Protein AF-A0A7D5RQT6-F1 (afdb_monomer)

Secondary structure (DSSP, 8-state):
--SEETT--S-EEE-SEEEE-SSEE-S-EEE-TTEEEEESSEEEEEEESSEEEEBSSS-EEEEEEEEE-TT-EEEEEE-TTS-B-EEEESS-EEEES-EEEEEE-SS---TT-EEEEEEETT-EEEE-SEEE--TTSEEEEEE-SSEEEEEEEE-----TT--HHHHHHHHHHHHHTTT-HHHHHHHHHHHT--HHHHHHHHHHHHS-----

Mean predicted aligned error: 10.74 Å

Radius of gyration: 21.77 Å; Cα contacts (8 Å, |Δi|>4): 531; chains: 1; bounding box: 50×27×69 Å

pLDDT: mean 84.44, std 17.62, range [37.62, 98.94]

Sequence (212 aa):
MTGNSLGFAGSTTVVAGNLKVNGVLGSLLTVNPGATLSGIGTVGNVILNGIISPGNSIGTLTVNSLVINPTGVYEAEINSMGQSDLILAAGPVTINGGTLAVSAAPGIYLRGTNYTIIQAGGGVTGQFATTLLPSNVLLGVNYFPTSVVLTVLTTNLDTFGLTGNALRVAEYIRDHMSADPDILTIIAALNTLTPEQEQKRLIRCILPSSKL

Solvent-accessible surface area (backbone atoms only — not comparable to full-atom values): 10772 Å² total; per-residue (Å²): 87,67,57,81,35,62,86,43,84,59,76,46,71,40,67,57,53,74,52,45,33,57,21,33,40,45,22,46,34,38,32,30,59,74,9,34,42,29,19,51,16,38,40,18,40,36,42,31,33,13,38,39,31,38,22,89,60,73,22,47,22,34,27,38,25,39,37,31,33,62,67,10,32,43,44,38,41,34,41,46,86,62,46,40,14,23,40,40,24,62,27,37,34,39,28,64,26,13,34,39,35,42,46,65,51,90,66,70,57,56,48,68,47,59,30,61,41,33,40,20,69,56,22,46,44,76,50,62,72,39,76,48,70,41,89,93,52,48,68,43,84,44,82,45,67,38,32,33,33,39,30,28,73,47,58,93,72,83,59,79,90,49,58,71,70,60,30,55,50,53,50,51,48,67,76,41,49,81,79,34,75,67,52,46,51,52,53,55,57,60,72,67,51,50,73,70,55,48,50,54,48,51,53,63,71,69,51,74,95,72,84,133

Nearest PDB structures (foldseek):
  8e7f-assembly1_A  TM=8.911E-01  e=4.765E-09  Serratia marcescens
  7jvi-assembly2_B  TM=8.777E-01  e=7.074E-05  metagenome
  3lyc-assembly8_O  TM=3.448E-01  e=5.634E+00  Parabacteroides distasonis ATCC 8503

Structure (mmCIF, N/CA/C/O backbone):
data_AF-A0A7D5RQT6-F1
#
_entry.id   AF-A0A7D5RQT6-F1
#
loop_
_atom_site.group_PDB
_atom_site.id
_atom_site.type_symbol
_atom_site.label_atom_id
_atom_site.label_alt_id
_atom_site.label_comp_id
_atom_site.label_asym_id
_atom_site.label_entity_id
_atom_site.label_seq_id
_atom_site.pdbx_PDB_ins_code
_atom_site.Cartn_x
_atom_site.Cartn_y
_atom_site.Cartn_z
_atom_site.occupancy
_atom_site.B_iso_or_equiv
_atom_site.auth_seq_id
_atom_site.auth_comp_id
_atom_site.auth_asym_id
_atom_site.auth_atom_id
_atom_site.pdbx_PDB_model_num
ATOM 1 N N . MET A 1 1 ? 19.967 3.348 -1.225 1.00 80.00 1 MET A N 1
ATOM 2 C CA . MET A 1 1 ? 20.193 4.238 -2.384 1.00 80.00 1 MET A CA 1
ATOM 3 C C . MET A 1 1 ? 19.541 5.590 -2.118 1.00 80.00 1 MET A C 1
ATOM 5 O O . MET A 1 1 ? 18.359 5.620 -1.809 1.00 80.00 1 MET A O 1
ATOM 9 N N . THR A 1 2 ? 20.294 6.689 -2.195 1.00 83.50 2 THR A N 1
ATOM 10 C CA . THR A 1 2 ? 19.811 8.060 -1.901 1.00 83.50 2 THR A CA 1
ATOM 11 C C . THR A 1 2 ? 20.053 9.059 -3.042 1.00 83.50 2 THR A C 1
ATOM 13 O O . THR A 1 2 ? 19.564 10.178 -2.975 1.00 83.50 2 THR A O 1
ATOM 16 N N . GLY A 1 3 ? 20.799 8.676 -4.086 1.00 83.00 3 GLY A N 1
ATOM 17 C CA . GLY A 1 3 ? 21.106 9.536 -5.235 1.00 83.00 3 GLY A CA 1
ATOM 18 C C . GLY A 1 3 ? 20.005 9.571 -6.301 1.00 83.00 3 GLY A C 1
ATOM 19 O O . GLY A 1 3 ? 19.011 8.853 -6.213 1.00 83.00 3 GLY A O 1
ATOM 20 N N . ASN A 1 4 ? 20.205 10.396 -7.330 1.00 87.31 4 ASN A N 1
ATOM 21 C CA . ASN A 1 4 ? 19.336 10.466 -8.503 1.00 87.31 4 ASN A CA 1
ATOM 22 C C . ASN A 1 4 ? 19.914 9.608 -9.639 1.00 87.31 4 ASN A C 1
ATOM 24 O O . ASN A 1 4 ? 20.966 9.921 -10.192 1.00 87.31 4 ASN A O 1
ATOM 28 N N . SER A 1 5 ? 19.223 8.529 -9.990 1.00 86.69 5 SER A N 1
ATOM 29 C CA . SER A 1 5 ? 19.545 7.649 -11.117 1.00 86.69 5 SER A CA 1
ATOM 30 C C . SER A 1 5 ? 18.417 7.623 -12.151 1.00 86.69 5 SER A C 1
ATOM 32 O O . SER A 1 5 ? 18.128 6.579 -12.731 1.00 86.69 5 SER A O 1
ATOM 34 N N . LEU A 1 6 ? 17.772 8.770 -12.401 1.00 83.38 6 LEU A N 1
ATOM 35 C CA . LEU A 1 6 ? 16.754 8.916 -13.453 1.00 83.38 6 LEU A CA 1
ATOM 36 C C . LEU A 1 6 ? 17.276 8.544 -14.846 1.00 83.38 6 LEU A C 1
ATOM 38 O O . LEU A 1 6 ? 16.548 7.950 -15.628 1.00 83.38 6 LEU A O 1
ATOM 42 N N . GLY A 1 7 ? 18.534 8.875 -15.152 1.00 81.38 7 GLY A N 1
ATOM 43 C CA . GLY A 1 7 ? 19.149 8.583 -16.451 1.00 81.38 7 GLY A CA 1
ATOM 44 C C . GLY A 1 7 ? 19.605 7.131 -16.635 1.00 81.38 7 GLY A C 1
ATOM 45 O O . GLY A 1 7 ? 20.137 6.793 -17.690 1.00 81.38 7 GLY A O 1
ATOM 46 N N . PHE A 1 8 ? 19.448 6.269 -15.625 1.00 82.81 8 PHE A N 1
ATOM 47 C CA . PHE A 1 8 ? 19.826 4.865 -15.743 1.00 82.81 8 PHE A CA 1
ATOM 48 C C . PHE A 1 8 ? 18.763 4.097 -16.541 1.00 82.81 8 PHE A C 1
ATOM 50 O O . PHE A 1 8 ? 17.679 3.813 -16.038 1.00 82.81 8 PHE A O 1
ATOM 57 N N . ALA A 1 9 ? 19.094 3.753 -17.787 1.00 77.69 9 ALA A N 1
ATOM 58 C CA . ALA A 1 9 ? 18.193 3.073 -18.722 1.00 77.69 9 ALA A CA 1
ATOM 59 C C . ALA A 1 9 ? 18.267 1.531 -18.677 1.00 77.69 9 ALA A C 1
ATOM 61 O O . ALA A 1 9 ? 17.527 0.861 -19.394 1.00 77.69 9 ALA A O 1
ATOM 62 N N . GLY A 1 10 ? 19.170 0.955 -17.872 1.00 84.69 10 GLY A N 1
ATOM 63 C CA . GLY A 1 10 ? 19.263 -0.498 -17.687 1.00 84.69 10 GLY A CA 1
ATOM 64 C C . GLY A 1 10 ? 18.127 -1.048 -16.822 1.00 84.69 10 GLY A C 1
ATOM 65 O O . GLY A 1 10 ? 17.351 -0.288 -16.260 1.00 84.69 10 GLY A O 1
ATOM 66 N N . SER A 1 11 ? 18.030 -2.369 -16.671 1.00 89.06 11 SER A N 1
ATOM 67 C CA . SER A 1 11 ? 17.113 -3.003 -15.712 1.00 89.06 11 SER A CA 1
ATOM 68 C C . SER A 1 11 ? 17.816 -3.300 -14.388 1.00 89.06 11 SER A C 1
ATOM 70 O O . SER A 1 11 ? 18.943 -3.796 -14.386 1.00 89.06 11 SER A O 1
ATOM 72 N N . THR A 1 12 ? 17.133 -3.084 -13.268 1.00 92.62 12 THR A N 1
ATOM 73 C CA . THR A 1 12 ? 17.597 -3.478 -11.933 1.00 92.62 12 THR A CA 1
ATOM 74 C C . THR A 1 12 ? 16.866 -4.745 -11.500 1.00 92.62 12 THR A C 1
ATOM 76 O O . THR A 1 12 ? 15.643 -4.807 -11.571 1.00 92.62 12 THR A O 1
ATOM 79 N N . THR A 1 13 ? 17.589 -5.759 -11.027 1.00 95.00 13 THR A N 1
ATOM 80 C CA . THR A 1 13 ? 16.983 -6.944 -10.398 1.00 95.00 13 THR A CA 1
ATOM 81 C C . THR A 1 13 ? 17.484 -7.067 -8.970 1.00 95.00 13 THR A C 1
ATOM 83 O O . THR A 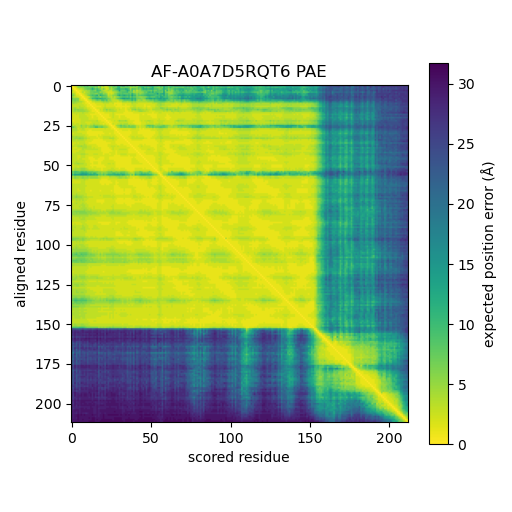1 13 ? 18.692 -7.133 -8.742 1.00 95.00 13 THR A O 1
ATOM 86 N N . VAL A 1 14 ? 16.564 -7.113 -8.009 1.00 95.50 14 VAL A N 1
ATOM 87 C CA . VAL A 1 14 ? 16.882 -7.414 -6.611 1.00 95.50 14 VAL A CA 1
ATOM 88 C C . VAL A 1 14 ? 16.720 -8.911 -6.425 1.00 95.50 14 VAL A C 1
ATOM 90 O O . VAL A 1 14 ? 15.603 -9.420 -6.400 1.00 95.50 14 VAL A O 1
ATOM 93 N N . VAL A 1 15 ? 17.846 -9.619 -6.363 1.00 92.88 15 VAL A N 1
ATOM 94 C CA . VAL A 1 15 ? 17.863 -11.087 -6.285 1.00 92.88 15 VAL A CA 1
ATOM 95 C C . VAL A 1 15 ? 17.573 -11.575 -4.865 1.00 92.88 15 VAL A C 1
ATOM 97 O O . VAL A 1 15 ? 16.879 -12.569 -4.701 1.00 92.88 15 VAL A O 1
ATOM 100 N N . ALA A 1 16 ? 18.092 -10.873 -3.855 1.00 93.31 16 ALA A N 1
ATOM 101 C CA . ALA A 1 16 ? 17.883 -11.155 -2.438 1.00 93.31 16 ALA A CA 1
ATOM 102 C C . ALA A 1 16 ? 18.169 -9.900 -1.596 1.00 93.31 16 ALA A C 1
ATOM 104 O O . ALA A 1 16 ? 18.788 -8.945 -2.078 1.00 93.31 16 ALA A O 1
ATOM 105 N N . GLY A 1 17 ? 17.770 -9.930 -0.323 1.00 95.75 17 GLY A N 1
ATOM 106 C CA . GLY A 1 17 ? 18.034 -8.851 0.630 1.00 95.75 17 GLY A CA 1
ATOM 107 C C . GLY A 1 17 ? 17.120 -7.643 0.428 1.00 95.75 17 GLY A C 1
ATOM 108 O O . GLY A 1 17 ? 16.086 -7.739 -0.224 1.00 95.75 17 GLY A O 1
ATOM 109 N N . ASN A 1 18 ? 17.487 -6.499 1.006 1.00 96.38 18 ASN A N 1
ATOM 110 C CA . ASN A 1 18 ? 16.673 -5.285 0.963 1.00 96.38 18 ASN A CA 1
ATOM 111 C C . ASN A 1 18 ? 17.324 -4.210 0.076 1.00 96.38 18 ASN A C 1
ATOM 113 O O . ASN A 1 18 ? 18.397 -3.689 0.397 1.00 96.38 18 ASN A O 1
ATOM 117 N N . LEU A 1 19 ? 16.644 -3.843 -1.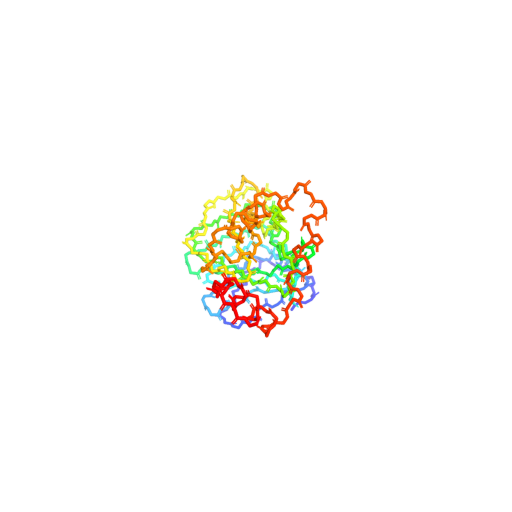014 1.00 96.31 19 LEU A N 1
ATOM 118 C CA . LEU A 1 19 ? 16.920 -2.621 -1.756 1.00 96.31 19 LEU A CA 1
ATOM 119 C C . LEU A 1 19 ? 16.085 -1.470 -1.186 1.00 96.31 19 LEU A C 1
ATOM 121 O O . LEU A 1 19 ? 14.927 -1.276 -1.551 1.00 96.31 19 LEU A O 1
ATOM 125 N N . LYS A 1 20 ? 16.724 -0.642 -0.360 1.00 96.62 20 LYS A N 1
ATOM 126 C CA . LYS A 1 20 ? 16.124 0.593 0.148 1.00 96.62 20 LYS A CA 1
ATOM 127 C C . LYS A 1 20 ? 16.369 1.768 -0.798 1.00 96.62 20 LYS A C 1
ATOM 129 O O . LYS A 1 20 ? 17.520 2.198 -0.966 1.00 96.62 20 LYS A O 1
ATOM 134 N N . VAL A 1 21 ? 15.311 2.331 -1.372 1.00 95.75 21 VAL A N 1
ATOM 135 C CA . VAL A 1 21 ? 15.341 3.501 -2.261 1.00 95.75 21 VAL A CA 1
ATOM 136 C C . VAL A 1 21 ? 14.750 4.714 -1.545 1.00 95.75 21 VAL A C 1
ATOM 138 O O . VAL A 1 21 ? 13.558 4.784 -1.291 1.00 95.75 21 VAL A O 1
ATOM 141 N N . ASN A 1 22 ? 15.600 5.697 -1.258 1.00 95.75 22 ASN A N 1
ATOM 142 C CA . ASN A 1 22 ? 15.232 7.012 -0.717 1.00 95.75 22 ASN A CA 1
ATOM 143 C C . ASN A 1 22 ? 15.541 8.154 -1.705 1.00 95.75 22 ASN A C 1
ATOM 145 O O . ASN A 1 22 ? 15.286 9.312 -1.400 1.00 95.75 22 ASN A O 1
ATOM 149 N N . GLY A 1 23 ? 16.157 7.832 -2.846 1.00 94.06 23 GLY A N 1
ATOM 150 C CA . GLY A 1 23 ? 16.424 8.756 -3.947 1.00 94.06 23 GLY A CA 1
ATOM 151 C C . GLY A 1 23 ? 15.546 8.425 -5.148 1.00 94.06 23 GLY A C 1
ATOM 152 O O . GLY A 1 23 ? 14.363 8.125 -4.987 1.00 94.06 23 GLY A O 1
ATOM 153 N N . VAL A 1 24 ? 16.131 8.427 -6.347 1.00 94.69 24 VAL A N 1
ATOM 154 C CA . VAL A 1 24 ? 15.415 8.082 -7.581 1.00 94.69 24 VAL A CA 1
ATOM 155 C C . VAL A 1 24 ? 16.113 6.956 -8.337 1.00 94.69 24 VAL A C 1
ATOM 157 O O . VAL A 1 24 ? 17.309 7.045 -8.602 1.00 94.69 24 VAL A O 1
ATOM 160 N N . LEU A 1 25 ? 15.359 5.936 -8.741 1.00 92.81 25 LEU A N 1
ATOM 161 C CA . LEU A 1 25 ? 15.794 4.832 -9.598 1.00 92.81 25 LEU A CA 1
ATOM 162 C C . LEU A 1 25 ? 14.815 4.688 -10.770 1.00 92.81 25 LEU A C 1
ATOM 164 O O . LEU A 1 25 ? 13.820 3.984 -10.661 1.00 92.81 25 LEU A O 1
ATOM 168 N N . GLY A 1 26 ? 15.072 5.369 -11.888 1.00 88.62 26 GLY A N 1
ATOM 169 C CA . GLY A 1 26 ? 14.111 5.458 -13.001 1.00 88.62 26 GLY A CA 1
ATOM 170 C C . GLY A 1 26 ? 13.926 4.177 -13.827 1.00 88.62 26 GLY A C 1
ATOM 171 O O . GLY A 1 26 ? 13.037 4.119 -14.672 1.00 88.62 26 GLY A O 1
ATOM 172 N N . SER A 1 27 ? 14.752 3.156 -13.602 1.00 88.62 27 SER A N 1
ATOM 173 C CA . SER A 1 27 ? 14.748 1.916 -14.375 1.00 88.62 27 SER A CA 1
ATOM 174 C C . SER A 1 27 ? 13.578 0.983 -14.071 1.00 88.62 27 SER A C 1
ATOM 176 O O . SER A 1 27 ? 12.924 1.079 -13.032 1.00 88.62 27 SER A O 1
ATOM 178 N N . LEU A 1 28 ? 13.362 0.016 -14.972 1.00 93.50 28 LEU A N 1
ATOM 179 C CA . LEU A 1 28 ? 12.602 -1.191 -14.652 1.00 93.50 28 LEU A CA 1
ATOM 180 C C . LEU A 1 28 ? 13.268 -1.911 -13.473 1.00 93.50 28 LEU A C 1
ATOM 182 O O . LEU A 1 28 ? 14.472 -2.181 -13.506 1.00 93.50 28 LEU A O 1
ATOM 186 N N . LEU A 1 29 ? 12.469 -2.253 -12.470 1.00 96.88 29 LEU A N 1
ATOM 187 C CA . LEU A 1 29 ? 12.884 -2.932 -11.257 1.00 96.88 29 LEU A CA 1
ATOM 188 C C . LEU A 1 29 ? 12.114 -4.244 -11.093 1.00 96.88 29 LEU A C 1
ATOM 190 O O . LEU A 1 29 ? 10.896 -4.244 -10.931 1.00 96.88 29 LEU A O 1
ATOM 194 N N . THR A 1 30 ? 12.834 -5.359 -11.074 1.00 98.25 30 THR A N 1
ATOM 195 C CA . THR A 1 30 ? 12.273 -6.666 -10.717 1.00 98.25 30 THR A CA 1
ATOM 196 C C . THR A 1 30 ? 12.703 -7.027 -9.303 1.00 98.25 30 THR A C 1
ATOM 198 O O . THR A 1 30 ? 13.897 -7.063 -9.003 1.00 98.25 30 THR A O 1
ATOM 201 N N . VAL A 1 31 ? 11.738 -7.309 -8.432 1.00 98.44 31 VAL A N 1
ATOM 202 C CA . VAL A 1 31 ? 11.984 -7.782 -7.064 1.00 98.44 31 VAL A CA 1
ATOM 203 C C . VAL A 1 31 ? 11.695 -9.277 -7.028 1.00 98.44 31 VAL A C 1
ATOM 205 O O . VAL A 1 31 ? 10.545 -9.685 -7.208 1.00 98.44 31 VAL A O 1
ATOM 208 N N . ASN A 1 32 ? 12.727 -10.098 -6.841 1.00 98.31 32 ASN A N 1
ATOM 209 C CA . ASN A 1 32 ? 12.589 -11.554 -6.821 1.00 98.31 32 ASN A CA 1
ATOM 210 C C . ASN A 1 32 ? 12.051 -12.062 -5.473 1.00 98.31 32 ASN A C 1
ATOM 212 O O . ASN A 1 32 ? 12.113 -11.344 -4.471 1.00 98.31 32 ASN A O 1
ATOM 216 N N . PRO A 1 33 ? 11.554 -13.311 -5.412 1.00 97.44 33 PRO A N 1
ATOM 217 C CA . PRO A 1 33 ? 11.254 -13.952 -4.136 1.00 97.44 33 PRO A CA 1
ATOM 218 C C . PRO A 1 33 ? 12.471 -13.914 -3.196 1.00 97.44 33 PRO A C 1
ATOM 220 O O . PRO A 1 33 ? 13.595 -14.166 -3.626 1.00 97.44 33 PRO A O 1
ATOM 223 N N . GLY A 1 34 ? 12.253 -13.590 -1.918 1.00 94.19 34 GLY A N 1
ATOM 224 C CA . GLY A 1 34 ? 13.329 -13.419 -0.928 1.00 94.19 34 GLY A CA 1
ATOM 225 C C . GLY A 1 34 ? 14.041 -12.059 -0.970 1.00 94.19 34 GLY A C 1
ATOM 226 O O . GLY A 1 34 ? 14.967 -11.830 -0.188 1.00 94.19 34 GLY A O 1
ATOM 227 N N . ALA A 1 35 ? 13.618 -11.151 -1.854 1.00 98.25 35 ALA A N 1
ATOM 228 C CA . ALA A 1 35 ? 14.046 -9.760 -1.865 1.00 98.25 35 ALA A CA 1
ATOM 229 C C . ALA A 1 35 ? 12.939 -8.812 -1.382 1.00 98.25 35 ALA A C 1
ATOM 231 O O . ALA A 1 35 ? 11.747 -9.088 -1.538 1.00 98.25 35 ALA A O 1
ATOM 232 N N . THR A 1 36 ? 13.358 -7.661 -0.863 1.00 98.31 36 THR A N 1
ATOM 233 C CA . THR A 1 36 ? 12.493 -6.572 -0.409 1.00 98.31 36 THR A CA 1
ATOM 234 C C . THR A 1 36 ? 12.874 -5.274 -1.112 1.00 98.31 36 THR A C 1
ATOM 236 O O . THR A 1 36 ? 14.051 -4.916 -1.168 1.00 98.31 36 THR A O 1
ATOM 239 N N . LEU A 1 37 ? 11.881 -4.545 -1.613 1.00 98.06 37 LEU A N 1
ATOM 240 C CA . LEU A 1 37 ? 11.992 -3.138 -1.986 1.00 98.06 37 LEU A CA 1
ATOM 241 C C . LEU A 1 37 ? 11.397 -2.284 -0.865 1.00 98.06 37 LEU A C 1
ATOM 243 O O . LEU A 1 37 ? 10.227 -2.457 -0.531 1.00 98.06 37 LEU A O 1
ATOM 247 N N . SER A 1 38 ? 12.175 -1.352 -0.314 1.00 97.56 38 SER A N 1
ATOM 248 C CA . SER A 1 38 ? 11.673 -0.410 0.693 1.00 97.56 38 SER A CA 1
ATOM 249 C C . SER A 1 38 ? 12.139 1.026 0.483 1.00 97.56 38 SER A C 1
ATOM 251 O O . SER A 1 38 ? 12.899 1.317 -0.444 1.00 97.56 38 SER A O 1
ATOM 253 N N . GLY A 1 39 ? 11.703 1.935 1.356 1.00 96.62 39 GLY A N 1
ATOM 254 C CA . GLY A 1 39 ? 12.105 3.340 1.360 1.00 96.62 39 GLY A CA 1
ATOM 255 C C . GLY A 1 39 ? 11.026 4.298 0.857 1.00 96.62 39 GLY A C 1
ATOM 256 O O . GLY A 1 39 ? 9.893 3.909 0.592 1.00 96.62 39 GLY A O 1
ATOM 257 N N . ILE A 1 40 ? 11.389 5.578 0.782 1.00 96.94 40 ILE A N 1
ATOM 258 C CA . ILE A 1 40 ? 10.472 6.699 0.491 1.00 96.94 40 ILE A CA 1
ATOM 259 C C . ILE A 1 40 ? 10.736 7.373 -0.865 1.00 96.94 40 ILE A C 1
ATOM 261 O O . ILE A 1 40 ? 10.360 8.520 -1.098 1.00 96.94 40 ILE A O 1
ATOM 265 N N . GLY A 1 41 ? 11.524 6.721 -1.716 1.00 96.19 41 GLY A N 1
ATOM 266 C CA . GLY A 1 41 ? 12.018 7.295 -2.960 1.00 96.19 41 GLY A CA 1
ATOM 267 C C . GLY A 1 41 ? 11.044 7.174 -4.128 1.00 96.19 41 GLY A C 1
ATOM 268 O O . GLY A 1 41 ? 9.857 6.892 -3.981 1.00 96.19 41 GLY A O 1
ATOM 269 N N . THR A 1 42 ? 11.580 7.380 -5.326 1.00 96.81 42 THR A N 1
ATOM 270 C CA . THR A 1 42 ? 10.876 7.137 -6.589 1.00 96.81 42 THR A CA 1
ATOM 271 C C . THR A 1 42 ? 11.573 6.027 -7.357 1.00 96.81 42 THR A C 1
ATOM 273 O O . THR A 1 42 ? 12.783 6.089 -7.576 1.00 96.81 42 THR A O 1
ATOM 276 N N . VAL A 1 43 ? 10.820 5.027 -7.794 1.00 96.62 43 VAL A N 1
ATOM 277 C CA . VAL A 1 43 ? 11.299 3.974 -8.692 1.00 96.62 43 VAL A CA 1
ATOM 278 C C . VAL A 1 43 ? 10.519 3.995 -10.008 1.00 96.62 43 VAL A C 1
ATOM 280 O O . VAL A 1 43 ? 9.435 4.572 -10.089 1.00 96.62 43 VAL A O 1
ATOM 283 N N . GLY A 1 44 ? 11.080 3.398 -11.057 1.00 96.12 44 GLY A N 1
ATOM 284 C CA . GLY A 1 44 ? 10.424 3.253 -12.353 1.00 96.12 44 GLY A CA 1
ATOM 285 C C . GLY A 1 44 ? 9.285 2.231 -12.327 1.00 96.12 44 GLY A C 1
ATOM 286 O O . GLY A 1 44 ? 8.454 2.197 -11.419 1.00 96.12 44 GLY A O 1
ATOM 287 N N . ASN A 1 45 ? 9.214 1.401 -13.364 1.00 97.38 45 ASN A N 1
ATOM 288 C CA . ASN A 1 45 ? 8.250 0.301 -13.411 1.00 97.38 45 ASN A CA 1
ATOM 289 C C . ASN A 1 45 ? 8.703 -0.820 -12.472 1.00 97.38 45 ASN A C 1
ATOM 291 O O . ASN A 1 45 ? 9.879 -1.179 -12.490 1.00 97.38 45 ASN A O 1
ATOM 295 N N . VAL A 1 46 ? 7.786 -1.401 -11.701 1.00 98.56 46 VAL A N 1
ATOM 296 C CA . VAL A 1 46 ? 8.095 -2.469 -10.743 1.00 98.56 46 VAL A CA 1
ATOM 297 C C . VAL A 1 46 ? 7.357 -3.755 -11.103 1.00 98.56 46 VAL A C 1
ATOM 299 O O . VAL A 1 46 ? 6.134 -3.758 -11.244 1.00 98.56 46 VAL A O 1
ATOM 302 N N . ILE A 1 47 ? 8.099 -4.860 -11.193 1.00 98.62 47 ILE A N 1
ATOM 303 C CA . ILE A 1 47 ? 7.564 -6.227 -11.225 1.00 98.62 47 ILE A CA 1
ATOM 304 C C . ILE A 1 47 ? 7.881 -6.878 -9.879 1.00 98.62 47 ILE A C 1
ATOM 306 O O . ILE A 1 47 ? 9.045 -7.128 -9.553 1.00 98.62 47 ILE A O 1
ATOM 310 N N . LEU A 1 48 ? 6.845 -7.148 -9.091 1.00 98.75 48 LEU A N 1
ATOM 311 C CA . LEU A 1 48 ? 6.973 -7.613 -7.717 1.00 98.75 48 LEU A CA 1
ATOM 312 C C . LEU A 1 48 ? 6.667 -9.109 -7.601 1.00 98.75 48 LEU A C 1
ATOM 314 O O . LEU A 1 48 ? 5.518 -9.528 -7.729 1.00 98.75 48 LEU A O 1
ATOM 318 N N . ASN A 1 49 ? 7.700 -9.896 -7.294 1.00 98.56 49 ASN A N 1
ATOM 319 C CA . ASN A 1 49 ? 7.600 -11.311 -6.917 1.00 98.56 49 ASN A CA 1
ATOM 320 C C . ASN A 1 49 ? 8.060 -11.576 -5.469 1.00 98.56 49 ASN A C 1
ATOM 322 O O . ASN A 1 49 ? 7.869 -12.689 -4.983 1.00 98.56 49 ASN A O 1
ATOM 326 N N . GLY A 1 50 ? 8.699 -10.589 -4.829 1.00 98.56 50 GLY A N 1
ATOM 327 C CA . GLY A 1 50 ? 9.093 -10.575 -3.417 1.00 98.56 50 GLY A CA 1
ATOM 328 C C . GLY A 1 50 ? 8.247 -9.596 -2.602 1.00 98.56 50 GLY A C 1
ATOM 329 O O . GLY A 1 50 ? 7.035 -9.534 -2.785 1.00 98.56 50 GLY A O 1
ATOM 330 N N . ILE A 1 51 ? 8.880 -8.814 -1.726 1.00 98.75 51 ILE A N 1
ATOM 331 C CA . ILE A 1 51 ? 8.201 -7.891 -0.804 1.00 98.75 51 ILE A CA 1
ATOM 332 C C . ILE A 1 51 ? 8.387 -6.438 -1.257 1.00 98.75 51 ILE A C 1
ATOM 334 O O . ILE A 1 51 ? 9.486 -6.039 -1.649 1.00 98.75 51 ILE A O 1
ATOM 338 N N . ILE A 1 52 ? 7.333 -5.630 -1.174 1.00 98.69 52 ILE A N 1
ATOM 339 C CA . ILE A 1 52 ? 7.406 -4.167 -1.205 1.00 98.69 52 ILE A CA 1
ATOM 340 C C . ILE A 1 52 ? 6.894 -3.627 0.133 1.00 98.69 52 ILE A C 1
ATOM 342 O O . ILE A 1 52 ? 5.820 -4.017 0.580 1.00 98.69 52 ILE A O 1
ATOM 346 N N . SER A 1 53 ? 7.670 -2.758 0.774 1.00 97.94 53 SER A N 1
ATOM 347 C CA . SER A 1 53 ? 7.357 -2.154 2.075 1.00 97.94 53 SER A CA 1
ATOM 348 C C . SER A 1 53 ? 7.770 -0.680 2.024 1.00 97.94 53 SER A C 1
ATOM 350 O O . SER A 1 53 ? 8.956 -0.368 2.174 1.00 97.94 53 SER A O 1
ATOM 352 N N . PRO A 1 54 ? 6.851 0.237 1.670 1.00 97.81 54 PRO A N 1
ATOM 353 C CA . PRO A 1 54 ? 7.123 1.666 1.676 1.00 97.81 54 PRO A CA 1
ATOM 354 C C . PRO A 1 54 ? 7.693 2.118 3.020 1.00 97.81 54 PRO A C 1
ATOM 356 O O . PRO A 1 54 ? 7.347 1.605 4.072 1.00 97.81 54 PRO A O 1
ATOM 359 N N . GLY A 1 55 ? 8.599 3.088 2.975 1.00 91.19 55 GLY A N 1
ATOM 360 C CA . GLY A 1 55 ? 9.088 3.723 4.187 1.00 91.19 55 GLY A CA 1
ATOM 361 C C . GLY A 1 55 ? 10.118 2.931 4.994 1.00 91.19 55 GLY A C 1
ATOM 362 O O . GLY A 1 55 ? 11.038 2.297 4.463 1.00 91.19 55 GLY A O 1
ATOM 363 N N . ASN A 1 56 ? 10.069 3.182 6.298 1.00 76.50 56 ASN A N 1
ATOM 364 C CA . ASN A 1 56 ? 11.016 2.788 7.336 1.00 76.50 56 ASN A CA 1
ATOM 365 C C . ASN A 1 56 ? 10.294 2.921 8.702 1.00 76.50 56 ASN A C 1
ATOM 367 O O . ASN A 1 56 ? 10.845 3.527 9.627 1.00 76.50 56 ASN A O 1
ATOM 371 N N . SER A 1 57 ? 9.046 2.434 8.774 1.00 84.69 57 SER A N 1
ATOM 372 C CA . SER A 1 57 ? 7.826 3.070 9.316 1.00 84.69 57 SER A CA 1
ATOM 373 C C . SER A 1 57 ? 6.998 3.773 8.226 1.00 84.69 57 SER A C 1
ATOM 375 O O . SER A 1 57 ? 7.426 3.807 7.076 1.00 84.69 57 SER A O 1
ATOM 377 N N . ILE A 1 58 ? 5.867 4.386 8.588 1.00 94.06 58 ILE A N 1
ATOM 378 C CA . ILE A 1 58 ? 4.901 4.963 7.644 1.00 94.06 58 ILE A CA 1
ATOM 379 C C . ILE A 1 58 ? 5.568 5.926 6.648 1.00 94.06 58 ILE A C 1
ATOM 381 O O . ILE A 1 58 ? 6.142 6.952 7.031 1.00 94.06 58 ILE A O 1
ATOM 385 N N . GLY A 1 59 ? 5.455 5.619 5.359 1.00 96.94 59 GLY A N 1
ATOM 386 C CA . GLY A 1 59 ? 6.028 6.398 4.274 1.00 96.94 59 GLY A CA 1
ATOM 387 C C . GLY A 1 59 ? 5.352 6.176 2.925 1.00 96.94 59 GLY A C 1
ATOM 388 O O . GLY A 1 59 ? 4.486 5.327 2.732 1.00 96.94 59 GLY A O 1
ATOM 389 N N . THR A 1 60 ? 5.762 6.986 1.952 1.00 98.31 60 THR A N 1
ATOM 390 C CA . THR A 1 60 ? 5.261 6.896 0.579 1.00 98.31 60 THR A CA 1
ATOM 391 C C . THR A 1 60 ? 6.375 6.465 -0.354 1.00 98.31 60 THR A C 1
ATOM 393 O O . THR A 1 60 ? 7.414 7.118 -0.405 1.00 98.31 60 THR A O 1
ATOM 396 N N . LEU A 1 61 ? 6.143 5.394 -1.110 1.00 98.56 61 LEU A N 1
ATOM 397 C CA . LEU A 1 61 ? 7.010 4.967 -2.201 1.00 98.56 61 LEU A CA 1
ATOM 398 C C . LEU A 1 61 ? 6.331 5.310 -3.527 1.00 98.56 61 LEU A C 1
ATOM 400 O O . LEU A 1 61 ? 5.228 4.834 -3.812 1.00 98.56 61 LEU A O 1
ATOM 404 N N . THR A 1 62 ? 6.996 6.123 -4.342 1.00 98.50 62 THR A N 1
ATOM 405 C CA . THR A 1 62 ? 6.483 6.500 -5.661 1.00 98.50 62 THR A CA 1
ATOM 406 C C . THR A 1 62 ? 6.978 5.515 -6.713 1.00 98.50 62 THR A C 1
ATOM 408 O O . THR A 1 62 ? 8.173 5.225 -6.785 1.00 98.50 62 THR A O 1
ATOM 411 N N . VAL A 1 63 ? 6.077 5.020 -7.557 1.00 98.44 63 VAL A N 1
ATOM 412 C CA . VAL A 1 63 ? 6.393 4.108 -8.668 1.00 98.44 63 VAL A CA 1
ATOM 413 C C . VAL A 1 63 ? 5.833 4.664 -9.977 1.00 98.44 63 VAL A C 1
ATOM 415 O O . VAL A 1 63 ? 4.822 5.369 -9.977 1.00 98.44 63 VAL A O 1
ATOM 418 N N . ASN A 1 64 ? 6.439 4.340 -11.119 1.00 97.69 64 ASN A N 1
ATOM 419 C CA . ASN A 1 64 ? 5.814 4.673 -12.402 1.00 97.69 64 ASN A CA 1
ATOM 420 C C . ASN A 1 64 ? 4.643 3.727 -12.700 1.00 97.69 64 ASN A C 1
ATOM 422 O O . ASN A 1 64 ? 3.547 4.168 -13.011 1.00 97.69 64 ASN A O 1
ATOM 426 N N . SER A 1 65 ? 4.845 2.421 -12.555 1.00 98.56 65 SER A N 1
ATOM 427 C CA . SER A 1 65 ? 3.779 1.413 -12.594 1.00 98.56 65 SER A CA 1
ATOM 428 C C . SER A 1 65 ? 4.160 0.234 -11.708 1.00 98.56 65 SER A C 1
ATOM 430 O O . SER A 1 65 ? 5.344 0.040 -11.418 1.00 98.56 65 SER A O 1
ATOM 432 N N . LEU A 1 66 ? 3.173 -0.547 -11.272 1.00 98.81 66 LEU A N 1
ATOM 433 C CA . LEU A 1 66 ? 3.401 -1.709 -10.416 1.00 98.81 66 LEU A CA 1
ATOM 434 C C . LEU A 1 66 ? 2.592 -2.906 -10.900 1.00 98.81 66 LEU A C 1
ATOM 436 O O . LEU A 1 66 ? 1.382 -2.815 -11.097 1.00 98.81 66 LEU A O 1
ATOM 440 N N . VAL A 1 67 ? 3.265 -4.044 -11.026 1.00 98.88 67 VAL A N 1
ATOM 441 C CA . VAL A 1 67 ? 2.640 -5.353 -11.202 1.00 98.88 67 VAL A CA 1
ATOM 442 C C . VAL A 1 67 ? 2.973 -6.209 -9.987 1.00 98.88 67 VAL A C 1
ATOM 444 O O . VAL A 1 67 ? 4.140 -6.528 -9.757 1.00 98.88 67 VAL A O 1
ATOM 447 N N . ILE A 1 68 ? 1.952 -6.583 -9.218 1.00 98.88 68 ILE A N 1
ATOM 448 C CA . ILE A 1 68 ? 2.058 -7.526 -8.102 1.00 98.88 68 ILE A CA 1
ATOM 449 C C . ILE A 1 68 ? 1.692 -8.911 -8.626 1.00 98.88 68 ILE A C 1
ATOM 451 O O . ILE A 1 68 ? 0.549 -9.149 -9.016 1.00 98.88 68 ILE A O 1
ATOM 455 N N . ASN A 1 69 ? 2.670 -9.814 -8.671 1.00 98.75 69 ASN A N 1
ATOM 456 C CA . ASN A 1 69 ? 2.458 -11.197 -9.093 1.00 98.75 69 ASN A CA 1
ATOM 457 C C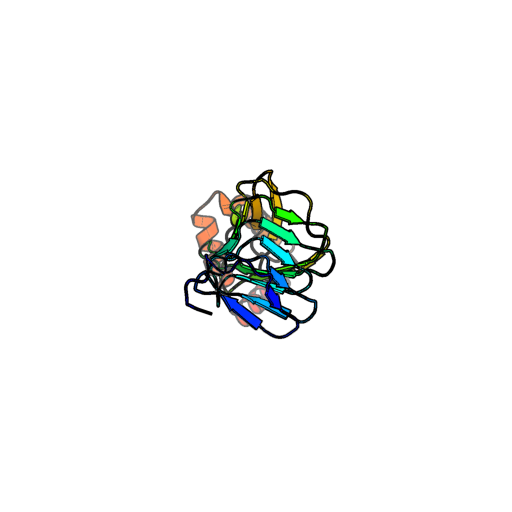 . ASN A 1 69 ? 1.948 -12.068 -7.930 1.00 98.75 69 ASN A C 1
ATOM 459 O O . ASN A 1 69 ? 2.025 -11.644 -6.778 1.00 98.75 69 ASN A O 1
ATOM 463 N N . PRO A 1 70 ? 1.473 -13.304 -8.185 1.00 98.62 70 PRO A N 1
ATOM 464 C CA . PRO A 1 70 ? 0.911 -14.173 -7.146 1.00 98.62 70 PRO A CA 1
ATOM 465 C C . PRO A 1 70 ? 1.811 -14.452 -5.932 1.00 98.62 70 PRO A C 1
ATOM 467 O O . PRO A 1 70 ? 1.300 -14.783 -4.868 1.00 98.62 70 PRO A O 1
ATOM 470 N N . THR A 1 71 ? 3.136 -14.343 -6.073 1.00 98.00 71 THR A N 1
ATOM 471 C CA . THR A 1 71 ? 4.097 -14.501 -4.965 1.00 98.00 71 THR A CA 1
ATOM 472 C C . THR A 1 71 ? 4.471 -13.178 -4.297 1.00 98.00 71 THR A C 1
ATOM 474 O O . THR A 1 71 ? 5.168 -13.183 -3.286 1.00 98.00 71 THR A O 1
ATOM 477 N N . GLY A 1 72 ? 4.060 -12.051 -4.880 1.00 98.69 72 GLY A N 1
ATOM 478 C CA . GLY A 1 72 ? 4.360 -10.716 -4.392 1.00 98.69 72 GLY A CA 1
ATOM 479 C C . GLY A 1 72 ? 3.608 -10.394 -3.104 1.00 98.69 72 GLY A C 1
ATOM 480 O O . GLY A 1 72 ? 2.454 -10.790 -2.920 1.00 98.69 72 GLY A O 1
ATOM 481 N N . VAL A 1 73 ? 4.266 -9.644 -2.225 1.00 98.88 73 VAL A N 1
ATOM 482 C CA . VAL A 1 73 ? 3.721 -9.194 -0.944 1.00 98.88 73 VAL A CA 1
ATOM 483 C C . VAL A 1 73 ? 3.834 -7.680 -0.851 1.00 98.88 73 VAL A C 1
ATOM 485 O O . VAL A 1 73 ? 4.920 -7.132 -1.028 1.00 98.88 73 VAL A O 1
ATOM 488 N N . TYR A 1 74 ? 2.724 -7.011 -0.552 1.00 98.81 74 TYR A N 1
ATOM 489 C CA . TYR A 1 74 ? 2.729 -5.621 -0.111 1.00 98.81 74 TYR A CA 1
ATOM 490 C C . TYR A 1 74 ? 2.576 -5.581 1.409 1.00 98.81 74 TYR A C 1
ATOM 492 O O . TYR A 1 74 ? 1.544 -5.997 1.933 1.00 98.81 74 TYR A O 1
ATOM 500 N N . GLU A 1 75 ? 3.605 -5.096 2.099 1.00 98.62 75 GLU A N 1
ATOM 501 C CA . GLU A 1 75 ? 3.584 -4.813 3.532 1.00 98.62 75 GLU A CA 1
ATOM 502 C C . GLU A 1 75 ? 3.264 -3.333 3.757 1.00 98.62 75 GLU A C 1
ATOM 504 O O . GLU A 1 75 ? 3.981 -2.463 3.258 1.00 98.62 75 GLU A O 1
ATOM 509 N N . ALA A 1 76 ? 2.184 -3.058 4.487 1.00 98.44 76 ALA A N 1
ATOM 510 C CA . ALA A 1 76 ? 1.726 -1.711 4.802 1.00 98.44 76 ALA A CA 1
ATOM 511 C C . ALA A 1 76 ? 1.562 -1.520 6.315 1.00 98.44 76 ALA A C 1
ATOM 513 O O . ALA A 1 76 ? 0.929 -2.333 6.991 1.00 98.44 76 ALA A O 1
ATOM 514 N N . GLU A 1 77 ? 2.071 -0.413 6.834 1.00 98.25 77 GLU A N 1
ATOM 515 C CA . GLU A 1 77 ? 1.896 0.026 8.214 1.00 98.25 77 GLU A CA 1
ATOM 516 C C . GLU A 1 77 ? 0.754 1.050 8.309 1.00 98.25 77 GLU A C 1
ATOM 518 O O . GLU A 1 77 ? 0.609 1.918 7.446 1.00 98.25 77 GLU A O 1
ATOM 523 N N . ILE A 1 78 ? -0.049 0.987 9.374 1.00 97.56 78 ILE A N 1
ATOM 524 C CA . ILE A 1 78 ? -1.051 2.006 9.724 1.00 97.56 78 ILE A CA 1
ATOM 525 C C . ILE A 1 78 ? -0.905 2.453 11.182 1.00 97.56 78 ILE A C 1
ATOM 527 O O . ILE A 1 78 ? -0.367 1.721 12.017 1.00 97.56 78 ILE A O 1
ATOM 531 N N . ASN A 1 79 ? -1.418 3.641 11.515 1.00 94.44 79 ASN A N 1
ATOM 532 C CA . ASN A 1 79 ? -1.514 4.107 12.900 1.00 94.44 79 ASN A CA 1
ATOM 533 C C . ASN A 1 79 ? -2.894 4.684 13.261 1.00 94.44 79 ASN A C 1
ATOM 535 O O . ASN A 1 79 ? -3.712 5.018 12.401 1.00 94.44 79 ASN A O 1
ATOM 539 N N . SER A 1 80 ? -3.152 4.857 14.558 1.00 87.50 80 SER A N 1
ATOM 540 C CA . SER A 1 80 ? -4.422 5.397 15.068 1.00 87.50 80 SER A CA 1
ATOM 541 C C . SER A 1 80 ? -4.670 6.870 14.727 1.00 87.50 80 SER A C 1
ATOM 543 O O . SER A 1 80 ? -5.765 7.370 14.962 1.00 87.50 80 SER A O 1
ATOM 545 N N . MET A 1 81 ? -3.677 7.577 14.180 1.00 87.62 81 MET A N 1
ATOM 546 C CA . MET A 1 81 ? -3.812 8.972 13.742 1.00 87.62 81 MET A CA 1
ATOM 547 C C . MET A 1 81 ? -4.316 9.088 12.295 1.00 87.62 81 MET A C 1
ATOM 549 O O . MET A 1 81 ? -4.355 10.188 11.750 1.00 87.62 81 MET A O 1
ATOM 553 N N . GLY A 1 82 ? -4.690 7.972 11.661 1.00 91.69 82 GLY A N 1
ATOM 554 C CA . GLY A 1 82 ? -5.178 7.963 10.280 1.00 91.69 82 GLY A CA 1
ATOM 555 C C . GLY A 1 82 ? -4.063 7.985 9.233 1.00 91.69 82 GLY A C 1
ATOM 556 O O . GLY A 1 82 ? -4.332 8.264 8.069 1.00 91.69 82 GLY A O 1
ATOM 557 N N . GLN A 1 83 ? -2.814 7.713 9.624 1.00 96.69 83 GLN A N 1
ATOM 558 C CA . GLN A 1 83 ? -1.690 7.629 8.692 1.00 96.69 83 GLN A CA 1
ATOM 559 C C . GLN A 1 83 ? -1.450 6.178 8.270 1.00 96.69 83 GLN A C 1
ATOM 561 O O . GLN A 1 83 ? -1.626 5.257 9.072 1.00 96.69 83 GLN A O 1
ATOM 566 N N . SER A 1 84 ? -1.013 5.987 7.027 1.00 98.25 84 SER A N 1
ATOM 567 C CA . SER A 1 84 ? -0.616 4.692 6.481 1.00 98.25 84 SER A CA 1
ATOM 568 C C . SER A 1 84 ? 0.550 4.810 5.521 1.00 98.25 84 SER A C 1
ATOM 570 O O . SER A 1 84 ? 0.772 5.874 4.934 1.00 98.25 84 SER A O 1
ATOM 572 N N . ASP A 1 85 ? 1.240 3.695 5.313 1.00 98.62 85 ASP A N 1
ATOM 573 C CA . ASP A 1 85 ? 2.049 3.521 4.117 1.00 98.62 85 ASP A CA 1
ATOM 574 C C . ASP A 1 85 ? 1.220 3.744 2.857 1.00 98.62 85 ASP A C 1
ATOM 576 O O . ASP A 1 85 ? 0.020 3.455 2.813 1.00 98.62 85 ASP A O 1
ATOM 580 N N . LEU A 1 86 ? 1.892 4.242 1.823 1.00 98.75 86 LEU A N 1
ATOM 581 C CA . LEU A 1 86 ? 1.288 4.500 0.526 1.00 98.75 86 LEU A CA 1
ATOM 582 C C . LEU A 1 86 ? 2.230 4.088 -0.602 1.00 98.75 86 LEU A C 1
ATOM 584 O O . LEU A 1 86 ? 3.368 4.552 -0.694 1.00 98.75 86 LEU A O 1
ATOM 588 N N . ILE A 1 87 ? 1.717 3.289 -1.530 1.00 98.88 87 ILE A N 1
ATOM 589 C CA . ILE A 1 87 ? 2.276 3.188 -2.877 1.00 98.88 87 ILE A CA 1
ATOM 590 C C . ILE A 1 87 ? 1.568 4.218 -3.757 1.00 98.88 87 ILE A C 1
ATOM 592 O O . ILE A 1 87 ? 0.368 4.106 -4.028 1.00 98.88 87 ILE A O 1
ATOM 596 N N . LEU A 1 88 ? 2.321 5.213 -4.221 1.00 98.81 88 LEU A N 1
ATOM 597 C CA . LEU A 1 88 ? 1.834 6.231 -5.147 1.00 98.81 88 LEU A CA 1
ATOM 598 C C . LEU A 1 88 ? 2.323 5.906 -6.562 1.00 98.81 88 LEU A C 1
ATOM 600 O O . LEU A 1 88 ? 3.483 6.135 -6.900 1.00 98.81 88 LEU A O 1
ATOM 604 N N . ALA A 1 89 ? 1.445 5.363 -7.398 1.00 98.75 89 ALA A N 1
ATOM 605 C CA . ALA A 1 89 ? 1.751 5.021 -8.780 1.00 98.75 89 ALA A CA 1
ATOM 606 C C . ALA A 1 89 ? 1.292 6.122 -9.745 1.00 98.75 89 ALA A C 1
ATOM 608 O O . ALA A 1 89 ? 0.115 6.485 -9.773 1.00 98.75 89 ALA A O 1
ATOM 609 N N . ALA A 1 90 ? 2.204 6.633 -10.575 1.00 98.12 90 ALA A N 1
ATOM 610 C CA . ALA A 1 90 ? 1.850 7.591 -11.628 1.00 98.12 90 ALA A CA 1
ATOM 611 C C . ALA A 1 90 ? 0.987 6.939 -12.729 1.00 98.12 90 ALA A C 1
ATOM 613 O O . ALA A 1 90 ? 0.039 7.537 -13.233 1.00 98.12 90 ALA A O 1
ATOM 614 N N . GLY A 1 91 ? 1.308 5.696 -13.079 1.00 98.38 91 GLY A N 1
ATOM 615 C CA . GLY A 1 91 ? 0.611 4.842 -14.033 1.00 98.38 91 GLY A CA 1
ATOM 616 C C . GLY A 1 91 ? -0.247 3.769 -13.350 1.00 98.38 91 GLY A C 1
ATOM 617 O O . GLY A 1 91 ? -0.706 3.968 -12.221 1.00 98.38 91 GLY A O 1
ATOM 618 N N . PRO A 1 92 ? -0.534 2.650 -14.040 1.00 98.75 92 PRO A N 1
ATOM 619 C CA . PRO A 1 92 ? -1.431 1.623 -13.525 1.00 98.75 92 PRO A CA 1
ATOM 620 C C . PRO A 1 92 ? -0.778 0.754 -12.444 1.00 98.75 92 PRO A C 1
ATOM 622 O O . PRO A 1 92 ? 0.435 0.507 -12.455 1.00 98.75 92 PRO A O 1
ATOM 625 N N . VAL A 1 93 ? -1.623 0.226 -11.559 1.00 98.94 93 VAL A N 1
ATOM 626 C CA . VAL A 1 93 ? -1.291 -0.857 -10.628 1.00 98.94 93 VAL A CA 1
ATOM 627 C C . VAL A 1 93 ? -2.108 -2.088 -11.004 1.00 98.94 93 VAL A C 1
ATOM 629 O O . VAL A 1 93 ? -3.338 -2.055 -11.008 1.00 98.94 93 VAL A O 1
ATOM 632 N N . THR A 1 94 ? -1.426 -3.184 -11.324 1.00 98.94 94 THR A N 1
ATOM 633 C CA . THR A 1 94 ? -2.050 -4.479 -11.621 1.00 98.94 94 THR A CA 1
ATOM 634 C C . THR A 1 94 ? -1.751 -5.458 -10.494 1.00 98.94 94 THR A C 1
ATOM 636 O O . THR A 1 94 ? -0.588 -5.726 -10.196 1.00 98.94 94 THR A O 1
ATOM 639 N N . ILE A 1 95 ? -2.795 -6.003 -9.879 1.00 98.88 95 ILE A N 1
ATOM 640 C CA . ILE A 1 95 ? -2.712 -6.956 -8.773 1.00 98.88 95 ILE A CA 1
ATOM 641 C C . ILE A 1 95 ? -3.185 -8.316 -9.291 1.00 98.88 95 ILE A C 1
ATOM 643 O O . ILE A 1 95 ? -4.380 -8.602 -9.339 1.00 98.88 95 ILE A O 1
ATOM 647 N N . ASN A 1 96 ? -2.240 -9.166 -9.691 1.00 98.62 96 ASN A N 1
ATOM 648 C CA . ASN A 1 96 ? -2.506 -10.510 -10.218 1.00 98.62 96 ASN A CA 1
ATOM 649 C C . ASN A 1 96 ? -2.666 -11.544 -9.085 1.00 98.62 96 ASN A C 1
ATOM 651 O O . ASN A 1 96 ? -2.250 -12.694 -9.224 1.00 98.62 96 ASN A O 1
ATOM 655 N N . GLY A 1 97 ? -3.211 -11.129 -7.940 1.00 95.44 97 GLY A N 1
ATOM 656 C CA . GLY A 1 97 ? -3.185 -11.872 -6.682 1.00 95.44 97 GLY A CA 1
ATOM 657 C C . GLY A 1 97 ? -2.082 -11.380 -5.743 1.00 95.44 97 GLY A C 1
ATOM 658 O O . GLY A 1 97 ? -1.854 -10.180 -5.610 1.00 95.44 97 GLY A O 1
ATOM 659 N N . GLY A 1 98 ? -1.419 -12.310 -5.058 1.00 98.31 98 GLY A N 1
ATOM 660 C CA . GLY A 1 98 ? -0.429 -11.988 -4.031 1.00 98.31 98 GLY A CA 1
ATOM 661 C C . GLY A 1 98 ? -1.057 -11.708 -2.671 1.00 98.31 98 GLY A C 1
ATOM 662 O O . GLY A 1 98 ? -2.248 -11.965 -2.445 1.00 98.31 98 GLY A O 1
ATOM 663 N N . THR A 1 99 ? -0.236 -11.179 -1.769 1.00 98.88 99 THR A N 1
ATOM 664 C CA . THR A 1 99 ? -0.601 -10.965 -0.367 1.00 98.88 99 THR A CA 1
ATOM 665 C C . THR A 1 99 ? -0.507 -9.493 0.004 1.00 98.88 99 THR A C 1
ATOM 667 O O . THR A 1 99 ? 0.522 -8.856 -0.207 1.00 98.88 99 THR A O 1
ATOM 670 N N . LEU A 1 100 ? -1.561 -8.971 0.619 1.00 98.88 100 LEU A N 1
ATOM 671 C CA . LEU A 1 100 ? -1.501 -7.737 1.391 1.00 98.88 100 LEU A CA 1
ATOM 672 C C . LEU A 1 100 ? -1.283 -8.102 2.858 1.00 98.88 100 LEU A C 1
ATOM 674 O O . LEU A 1 100 ? -2.105 -8.809 3.438 1.00 98.88 100 LEU A O 1
ATOM 678 N N . ALA A 1 101 ? -0.198 -7.628 3.454 1.00 98.69 101 ALA A N 1
ATOM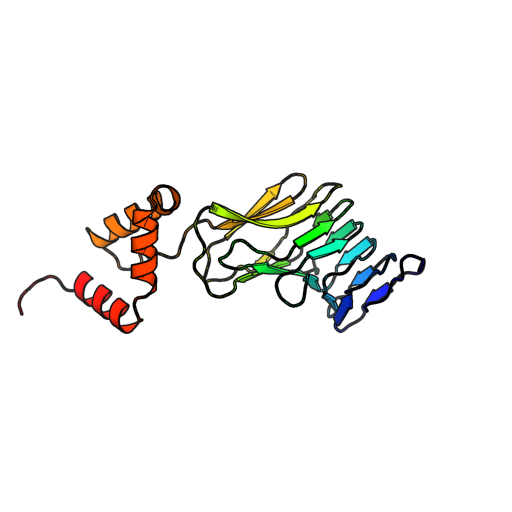 679 C CA . ALA A 1 101 ? 0.088 -7.780 4.872 1.00 98.69 101 ALA A CA 1
ATOM 680 C C . ALA A 1 101 ? 0.049 -6.405 5.537 1.00 98.69 101 ALA A C 1
ATOM 682 O O . ALA A 1 101 ? 0.766 -5.494 5.134 1.00 98.69 101 ALA A O 1
ATOM 683 N N . VAL A 1 102 ? -0.811 -6.247 6.539 1.00 98.50 102 VAL A N 1
ATOM 684 C CA . VAL A 1 102 ? -0.997 -4.980 7.243 1.00 98.50 102 VAL A CA 1
ATOM 685 C C . VAL A 1 102 ? -0.531 -5.132 8.681 1.00 98.50 102 VAL A C 1
ATOM 687 O O . VAL A 1 102 ? -0.918 -6.075 9.373 1.00 98.50 102 VAL A O 1
ATOM 690 N N . SER A 1 103 ? 0.259 -4.177 9.153 1.00 96.81 103 SER A N 1
ATOM 691 C CA . SER A 1 103 ? 0.580 -4.018 10.567 1.00 96.81 103 SER A CA 1
ATOM 692 C C . SER A 1 103 ? -0.033 -2.720 11.089 1.00 96.81 103 SER A C 1
ATOM 694 O O . SER A 1 103 ? -0.086 -1.698 10.407 1.00 96.81 103 SER A O 1
ATOM 696 N N . ALA A 1 104 ? -0.543 -2.766 12.315 1.00 93.94 104 ALA A N 1
ATOM 697 C CA . ALA A 1 104 ? -1.139 -1.618 12.979 1.00 93.94 104 ALA A CA 1
ATOM 698 C C . ALA A 1 104 ? -0.301 -1.261 14.202 1.00 93.94 104 ALA A C 1
ATOM 700 O O . ALA A 1 104 ? -0.126 -2.086 15.103 1.00 93.94 104 ALA A O 1
ATOM 701 N N . ALA A 1 105 ? 0.185 -0.022 14.261 1.00 90.25 105 ALA A N 1
ATOM 702 C CA . ALA A 1 105 ? 0.810 0.500 15.468 1.00 90.25 105 ALA A CA 1
ATOM 703 C C . ALA A 1 105 ? -0.199 0.488 16.638 1.00 90.25 105 ALA A C 1
ATOM 705 O O . ALA A 1 105 ? -1.409 0.626 16.402 1.00 90.25 105 ALA A O 1
ATOM 706 N N . PRO A 1 106 ? 0.258 0.356 17.898 1.00 82.12 106 PRO A N 1
ATOM 707 C CA . PRO A 1 106 ? -0.620 0.460 19.059 1.00 82.12 106 PRO A CA 1
ATOM 708 C C . PRO A 1 106 ? -1.398 1.781 19.059 1.00 82.12 106 PRO A C 1
ATOM 710 O O . PRO A 1 106 ? -0.822 2.846 18.845 1.00 82.12 106 PRO A O 1
ATOM 713 N N . GLY A 1 107 ? -2.703 1.718 19.314 1.00 77.19 107 GLY A N 1
ATOM 714 C CA . GLY A 1 107 ? -3.556 2.901 19.368 1.00 77.19 107 GLY A CA 1
ATOM 715 C C . GLY A 1 107 ? -5.039 2.582 19.197 1.00 77.19 107 GLY A C 1
ATOM 716 O O . GLY A 1 107 ? -5.421 1.431 18.988 1.00 77.19 107 GLY A O 1
ATOM 717 N N . ILE A 1 108 ? -5.876 3.617 19.294 1.00 75.75 108 ILE A N 1
ATOM 718 C CA . ILE A 1 108 ? -7.335 3.511 19.158 1.00 75.75 108 ILE A CA 1
ATOM 719 C C . ILE A 1 108 ? -7.734 3.861 17.723 1.00 75.75 108 ILE A C 1
ATOM 721 O O . ILE A 1 108 ? -7.607 5.004 17.296 1.00 75.75 108 ILE A O 1
ATOM 725 N N . TYR A 1 109 ? -8.244 2.879 16.987 1.00 81.50 109 TYR A N 1
ATOM 726 C CA . TYR A 1 109 ? -8.673 3.042 15.599 1.00 81.50 109 TYR A CA 1
ATOM 727 C C . TYR A 1 109 ? -10.166 3.335 15.547 1.00 81.50 109 TYR A C 1
ATOM 729 O O . TYR A 1 109 ? -10.971 2.476 15.894 1.00 81.50 109 TYR A O 1
ATOM 737 N N . LEU A 1 110 ? -10.541 4.541 15.122 1.00 78.44 110 LEU A N 1
ATOM 738 C CA . LEU A 1 110 ? -11.948 4.933 15.037 1.00 78.44 110 LEU A CA 1
ATOM 739 C C . LEU A 1 110 ? -12.648 4.224 13.873 1.00 78.44 110 LEU A C 1
ATOM 741 O O . LEU A 1 110 ? -12.107 4.118 12.773 1.00 78.44 110 LEU A O 1
ATOM 745 N N . ARG A 1 111 ? -13.874 3.745 14.111 1.00 79.31 111 ARG A N 1
ATOM 746 C CA . ARG A 1 111 ? -14.720 3.152 13.067 1.00 79.31 111 ARG A CA 1
ATOM 747 C C . ARG A 1 111 ? -14.921 4.152 11.927 1.00 79.31 111 ARG A C 1
ATOM 749 O O . ARG A 1 111 ? -15.226 5.316 12.167 1.00 79.31 111 ARG A O 1
ATOM 756 N N . GLY A 1 112 ? -14.793 3.676 10.692 1.00 79.00 112 GLY A N 1
ATOM 757 C CA . GLY A 1 112 ? -14.917 4.498 9.490 1.00 79.00 112 GLY A CA 1
ATOM 758 C C . GLY A 1 112 ? -13.645 5.251 9.098 1.00 79.00 112 GLY A C 1
ATOM 759 O O . GLY A 1 112 ? -13.632 5.856 8.027 1.00 79.00 112 GLY A O 1
ATOM 760 N N . THR A 1 113 ? -12.568 5.191 9.894 1.00 86.94 113 THR A N 1
ATOM 761 C CA . THR A 1 113 ? -11.266 5.710 9.457 1.00 86.94 113 THR A CA 1
ATOM 762 C C . THR A 1 113 ? -10.801 4.947 8.222 1.00 86.94 113 THR A C 1
ATOM 764 O O . THR A 1 113 ? -10.817 3.714 8.198 1.00 86.94 113 THR A O 1
ATOM 767 N N . ASN A 1 114 ? -10.388 5.704 7.208 1.00 95.50 114 ASN A N 1
ATOM 768 C CA . ASN A 1 114 ? -9.912 5.193 5.933 1.00 95.50 114 ASN A CA 1
ATOM 769 C C . ASN A 1 114 ? -8.406 5.419 5.798 1.00 95.50 114 ASN A C 1
ATOM 771 O O . ASN A 1 114 ? -7.918 6.513 6.074 1.00 95.50 114 ASN A O 1
ATOM 775 N N . TYR A 1 115 ? -7.704 4.406 5.303 1.00 98.31 115 TYR A N 1
ATOM 776 C CA . TYR A 1 115 ? -6.276 4.434 5.011 1.0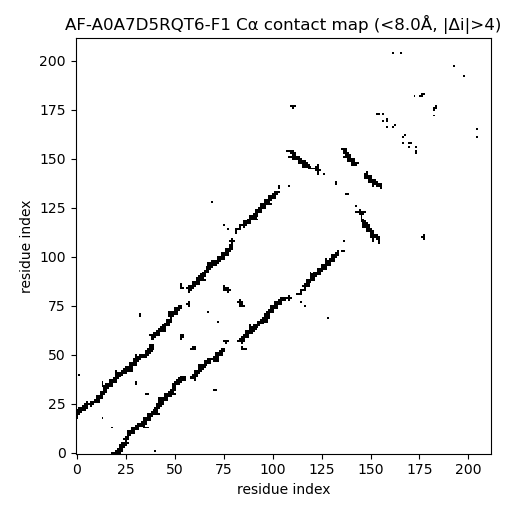0 98.31 115 TYR A CA 1
ATOM 777 C C . TYR A 1 115 ? -6.069 4.090 3.541 1.00 98.31 115 TYR A C 1
ATOM 779 O O . TYR A 1 115 ? -6.254 2.941 3.137 1.00 98.31 115 TYR A O 1
ATOM 787 N N . THR A 1 116 ? -5.721 5.078 2.720 1.00 98.69 116 THR A N 1
ATOM 788 C CA . THR A 1 116 ? -5.367 4.826 1.319 1.00 98.69 116 THR A CA 1
ATOM 789 C C . THR A 1 116 ? -3.958 4.254 1.266 1.00 98.69 116 THR A C 1
ATOM 791 O O . THR A 1 116 ? -2.999 4.955 1.574 1.00 98.69 116 THR A O 1
ATOM 794 N N . ILE A 1 117 ? -3.842 2.994 0.852 1.00 98.81 117 ILE A N 1
ATOM 795 C CA . ILE A 1 117 ? -2.564 2.267 0.799 1.00 98.81 117 ILE A CA 1
ATOM 796 C C . ILE A 1 117 ? -2.016 2.149 -0.628 1.00 98.81 117 ILE A C 1
ATOM 798 O O . ILE A 1 117 ? -0.814 2.022 -0.841 1.00 98.81 117 ILE A O 1
ATOM 802 N N . ILE A 1 118 ? -2.882 2.256 -1.639 1.00 98.88 118 ILE A N 1
ATOM 803 C CA . ILE A 1 118 ? -2.482 2.375 -3.046 1.00 98.88 118 ILE A CA 1
ATOM 804 C C . ILE A 1 118 ? -3.272 3.517 -3.671 1.00 98.88 118 ILE A C 1
ATOM 806 O O . ILE A 1 118 ? -4.496 3.556 -3.551 1.00 98.88 118 ILE A O 1
ATOM 810 N N . GLN A 1 119 ? -2.580 4.395 -4.392 1.00 98.88 119 GLN A N 1
ATOM 811 C CA . GLN A 1 119 ? -3.174 5.385 -5.288 1.00 98.88 119 GLN A CA 1
ATOM 812 C C . GLN A 1 119 ? -2.501 5.270 -6.658 1.00 98.88 119 GLN A C 1
ATOM 814 O O . GLN A 1 119 ? -1.280 5.370 -6.747 1.00 98.88 119 GLN A O 1
ATOM 819 N N . ALA A 1 120 ? -3.284 5.074 -7.720 1.00 98.75 120 ALA A N 1
ATOM 820 C CA . ALA A 1 120 ? -2.781 4.811 -9.067 1.00 98.75 120 ALA A CA 1
ATOM 821 C C . ALA A 1 120 ? -3.407 5.749 -10.105 1.00 98.75 120 ALA A C 1
ATOM 823 O O . ALA A 1 120 ? -4.616 5.704 -10.344 1.00 98.75 120 ALA A O 1
ATOM 824 N N . GLY A 1 121 ? -2.585 6.579 -10.752 1.00 98.31 121 GLY A N 1
ATOM 825 C CA . GLY A 1 121 ? -3.033 7.507 -11.796 1.00 98.31 121 GLY A CA 1
ATOM 826 C C . GLY A 1 121 ? -3.551 6.802 -13.054 1.00 98.31 121 GLY A C 1
ATOM 827 O O . GLY A 1 121 ? -4.463 7.304 -13.706 1.00 98.31 121 GLY A O 1
ATOM 828 N N . GLY A 1 122 ? -3.030 5.607 -13.357 1.00 97.25 122 GLY A N 1
ATOM 829 C CA . GLY A 1 122 ? -3.499 4.751 -14.456 1.00 97.25 122 GLY A CA 1
ATOM 830 C C . GLY A 1 122 ? -4.576 3.736 -14.062 1.00 97.25 122 GLY A C 1
ATOM 831 O O . GLY A 1 122 ? -4.923 2.884 -14.876 1.00 97.25 122 GLY A O 1
ATOM 832 N N . GLY A 1 123 ? -5.081 3.804 -12.828 1.00 98.62 123 GLY A N 1
ATOM 833 C CA . GLY A 1 123 ? -6.081 2.883 -12.295 1.00 98.62 123 GLY A CA 1
ATOM 834 C C . GLY A 1 123 ? -5.510 1.643 -11.601 1.00 98.62 123 GLY A C 1
ATOM 835 O O . GLY A 1 123 ? -4.328 1.310 -11.729 1.00 98.62 123 GLY A O 1
ATOM 836 N N . VAL A 1 124 ? -6.374 0.965 -10.847 1.00 98.81 124 VAL A N 1
ATOM 837 C CA . VAL A 1 124 ? -6.099 -0.305 -10.163 1.00 98.81 124 VAL A CA 1
ATOM 838 C C . VAL A 1 124 ? -6.905 -1.408 -10.840 1.00 98.81 124 VAL A C 1
ATOM 840 O O . VAL A 1 124 ? -8.112 -1.277 -11.030 1.00 98.81 124 VAL A O 1
ATOM 843 N N . THR A 1 125 ? -6.245 -2.504 -11.207 1.00 98.75 125 THR A N 1
ATOM 844 C CA . THR A 1 125 ? -6.897 -3.701 -11.761 1.00 98.75 125 THR A CA 1
ATOM 845 C C . THR A 1 125 ? -6.530 -4.928 -10.937 1.00 98.75 125 THR A C 1
ATOM 847 O O . THR A 1 125 ? -5.363 -5.118 -10.602 1.00 98.75 125 THR A O 1
ATOM 850 N N . GLY A 1 126 ? -7.515 -5.781 -10.655 1.00 98.44 126 GLY A N 1
ATOM 851 C CA . GLY A 1 126 ? -7.337 -6.985 -9.843 1.00 98.44 126 GLY A CA 1
ATOM 852 C C . GLY A 1 126 ? -7.420 -6.722 -8.337 1.00 98.44 126 GLY A C 1
ATOM 853 O O . GLY A 1 126 ? -7.756 -5.620 -7.901 1.00 98.44 126 GLY A O 1
ATOM 854 N N . GLN A 1 127 ? -7.171 -7.765 -7.545 1.00 98.62 127 GLN A N 1
ATOM 855 C CA . GLN A 1 127 ? -7.267 -7.753 -6.082 1.00 98.62 127 GLN A CA 1
ATOM 856 C C . GLN A 1 127 ? -6.222 -8.692 -5.474 1.00 98.62 127 GLN A C 1
ATOM 858 O O . GLN A 1 127 ? -5.776 -9.639 -6.128 1.00 98.62 127 GLN A O 1
ATOM 863 N N . PHE A 1 128 ? -5.847 -8.447 -4.217 1.00 98.75 128 PHE A N 1
ATOM 864 C CA . PHE A 1 128 ? -5.006 -9.376 -3.466 1.00 98.75 128 PHE A CA 1
ATOM 865 C C . PHE A 1 128 ? -5.761 -10.684 -3.218 1.00 98.75 128 PHE A C 1
ATOM 867 O O . PHE A 1 128 ? -6.941 -10.668 -2.869 1.00 98.75 128 PHE A O 1
ATOM 874 N N . ALA A 1 129 ? -5.073 -11.815 -3.381 1.00 98.44 129 ALA A N 1
ATOM 875 C CA . ALA A 1 129 ? -5.654 -13.135 -3.132 1.00 98.44 129 ALA A CA 1
ATOM 876 C C . ALA A 1 129 ? -5.695 -13.461 -1.631 1.00 98.44 129 ALA A C 1
ATOM 878 O O . ALA A 1 129 ? -6.587 -14.173 -1.173 1.00 98.44 129 ALA A O 1
ATOM 879 N N . THR A 1 130 ? -4.741 -12.913 -0.874 1.00 98.38 130 THR A N 1
ATOM 880 C CA . THR A 1 130 ? -4.606 -13.114 0.570 1.00 98.38 130 THR A CA 1
ATOM 881 C C . THR A 1 130 ? -4.472 -11.770 1.275 1.00 98.38 130 THR A C 1
ATOM 883 O O . THR A 1 130 ? -3.728 -10.896 0.830 1.00 98.38 130 THR A O 1
ATOM 886 N N . THR A 1 131 ? -5.145 -11.616 2.414 1.00 97.88 131 THR A N 1
ATOM 887 C CA . THR A 1 131 ? -5.006 -10.455 3.300 1.00 97.88 131 THR A CA 1
ATOM 888 C C . THR A 1 131 ? -4.624 -10.921 4.701 1.00 97.88 131 THR A C 1
ATOM 890 O O . THR A 1 131 ? -5.394 -11.632 5.346 1.00 97.88 131 THR A O 1
ATOM 893 N N . LEU A 1 132 ? -3.450 -10.520 5.179 1.00 97.94 132 LEU A N 1
ATOM 894 C CA . LEU A 1 132 ? -2.981 -10.746 6.543 1.00 97.94 132 LEU A CA 1
ATOM 895 C C . LEU A 1 132 ? -3.183 -9.449 7.323 1.00 97.94 132 LEU A C 1
ATOM 897 O O . LEU A 1 132 ? -2.387 -8.521 7.213 1.00 97.94 132 LEU A O 1
ATOM 901 N N . LEU A 1 133 ? -4.297 -9.365 8.043 1.00 95.31 133 LEU A N 1
ATOM 902 C CA . LEU A 1 133 ? -4.698 -8.167 8.776 1.00 95.31 133 LEU A CA 1
ATOM 903 C C . LEU A 1 133 ? -4.337 -8.301 10.264 1.00 95.31 133 LEU A C 1
ATOM 905 O O . LEU A 1 133 ? -4.337 -9.415 10.797 1.00 95.31 133 LEU A O 1
ATOM 909 N N . PRO A 1 134 ? -4.035 -7.188 10.948 1.00 89.56 134 PRO A N 1
ATOM 910 C CA . PRO A 1 134 ? -3.697 -7.206 12.363 1.00 89.56 134 PRO A CA 1
ATOM 911 C C . PRO A 1 134 ? -4.930 -7.555 13.212 1.00 89.56 134 PRO A C 1
ATOM 913 O O . PRO A 1 134 ? -6.052 -7.176 12.889 1.00 89.56 134 PRO A O 1
ATOM 916 N N . SER A 1 135 ? -4.739 -8.260 14.329 1.00 82.50 135 SER A N 1
ATOM 917 C CA . SER A 1 135 ? -5.845 -8.698 15.198 1.00 82.50 135 SER A CA 1
ATOM 918 C C . SER A 1 135 ? -6.392 -7.597 16.115 1.00 82.50 135 SER A C 1
ATOM 920 O O . SER A 1 135 ? -7.507 -7.707 16.620 1.00 82.50 135 SER A O 1
ATOM 922 N N . ASN A 1 136 ? -5.631 -6.524 16.341 1.00 75.69 136 ASN A N 1
ATOM 923 C CA . ASN A 1 136 ? -6.017 -5.420 17.223 1.00 75.69 136 ASN A CA 1
ATOM 924 C C . ASN A 1 136 ? -6.908 -4.361 16.548 1.00 75.69 136 ASN A C 1
ATOM 926 O O . ASN A 1 136 ? -7.342 -3.427 17.220 1.00 75.69 136 ASN A O 1
ATOM 930 N N . VAL A 1 137 ? -7.179 -4.483 15.246 1.00 81.19 137 VAL A N 1
ATOM 931 C CA . VAL A 1 137 ? -8.113 -3.614 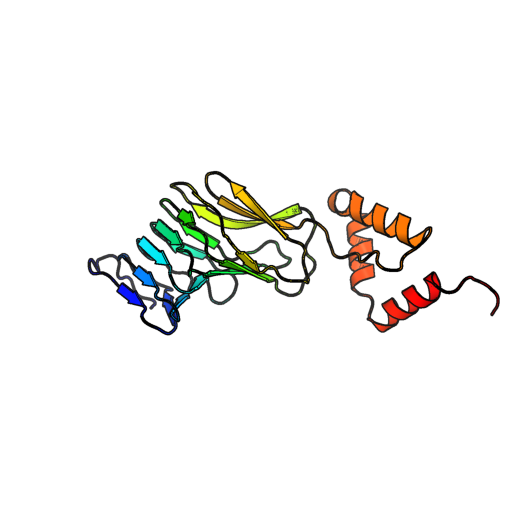14.520 1.00 81.19 137 VAL A CA 1
ATOM 932 C C . VAL A 1 137 ? -8.815 -4.402 13.418 1.00 81.19 137 VAL A C 1
ATOM 934 O O . VAL A 1 137 ? -8.173 -5.024 12.577 1.00 81.19 137 VAL A O 1
ATOM 937 N N . LEU A 1 138 ? -10.148 -4.357 13.394 1.00 84.56 138 LEU A N 1
ATOM 938 C CA . LEU A 1 138 ? -10.921 -4.988 12.329 1.00 84.56 138 LEU A CA 1
ATOM 939 C C . LEU A 1 138 ? -10.952 -4.085 11.090 1.00 84.56 138 LEU A C 1
ATOM 941 O O . LEU A 1 138 ? -11.550 -3.005 11.115 1.00 84.56 138 LEU A O 1
ATOM 945 N N . LEU A 1 139 ? -10.338 -4.546 10.001 1.00 91.50 139 LEU A N 1
ATOM 946 C CA . LEU A 1 139 ? -10.216 -3.805 8.745 1.00 91.50 139 LEU A CA 1
ATOM 947 C C . LEU A 1 139 ? -10.961 -4.503 7.603 1.00 91.50 139 LEU A C 1
ATOM 949 O O . LEU A 1 139 ? -10.928 -5.724 7.474 1.00 91.50 139 LEU A O 1
ATOM 953 N N . GLY A 1 140 ? -11.592 -3.708 6.744 1.00 91.81 140 GLY A N 1
ATOM 954 C CA . GLY A 1 140 ? -12.044 -4.116 5.417 1.00 91.81 140 GLY A CA 1
ATOM 955 C C . GLY A 1 140 ? -11.106 -3.563 4.348 1.00 91.81 140 GLY A C 1
ATOM 956 O O . GLY A 1 140 ? -10.612 -2.447 4.494 1.00 91.81 140 GLY A O 1
ATOM 957 N N . VAL A 1 141 ? -10.871 -4.324 3.277 1.00 97.75 141 VAL A N 1
ATOM 958 C CA . VAL A 1 141 ? -10.082 -3.877 2.117 1.00 97.75 141 VAL A CA 1
ATOM 959 C C . VAL A 1 141 ? -11.034 -3.527 0.980 1.00 97.75 141 VAL A C 1
ATOM 961 O O . VAL A 1 141 ? -11.765 -4.387 0.491 1.00 97.75 141 VAL A O 1
ATOM 964 N N . ASN A 1 142 ? -11.020 -2.267 0.560 1.00 96.50 142 ASN A N 1
ATOM 965 C CA . ASN A 1 142 ? -11.887 -1.739 -0.484 1.00 96.50 142 ASN A CA 1
ATOM 966 C C . ASN A 1 142 ? -11.066 -1.394 -1.726 1.00 96.50 142 ASN A C 1
ATOM 968 O O . ASN A 1 142 ? -10.040 -0.718 -1.634 1.00 96.50 142 ASN A O 1
ATOM 972 N N . TYR A 1 143 ? -11.545 -1.833 -2.887 1.00 97.75 143 TYR A N 1
ATOM 973 C CA . TYR A 1 143 ? -10.915 -1.582 -4.179 1.00 97.75 143 TYR A CA 1
ATOM 974 C C . TYR A 1 143 ? -11.776 -0.612 -4.980 1.00 97.75 143 TYR A C 1
ATOM 976 O O . TYR A 1 143 ? -12.941 -0.887 -5.272 1.00 97.75 143 TYR A O 1
ATOM 984 N N . PHE A 1 144 ? -11.184 0.516 -5.344 1.00 97.75 144 PHE A N 1
ATOM 985 C CA . PHE A 1 144 ? -11.775 1.544 -6.188 1.00 97.75 144 PHE A CA 1
ATOM 986 C C . PHE A 1 144 ? -11.041 1.592 -7.533 1.00 97.75 144 PHE A C 1
ATOM 988 O O . PHE A 1 144 ? -9.932 1.067 -7.645 1.00 97.75 144 PHE A O 1
ATOM 995 N N . PRO A 1 145 ? -11.598 2.268 -8.556 1.00 98.19 145 PRO A N 1
ATOM 996 C CA . PRO A 1 145 ? -10.967 2.343 -9.873 1.00 98.19 145 PRO A CA 1
ATOM 997 C C . PRO A 1 145 ? -9.524 2.860 -9.864 1.00 98.19 145 PRO A C 1
ATOM 999 O O . PRO A 1 145 ? -8.751 2.502 -10.744 1.00 98.19 145 PRO A O 1
ATOM 1002 N N . THR A 1 146 ? -9.151 3.697 -8.892 1.00 98.19 146 THR A N 1
ATOM 1003 C CA . THR A 1 146 ? -7.818 4.317 -8.802 1.00 98.19 146 THR A CA 1
ATOM 1004 C C . THR A 1 146 ? -7.141 4.135 -7.449 1.00 98.19 146 THR A C 1
ATOM 1006 O O . THR A 1 146 ? -6.047 4.663 -7.255 1.00 98.19 146 THR A O 1
ATOM 1009 N N . SER A 1 147 ? -7.738 3.400 -6.510 1.00 98.56 147 SER A N 1
ATOM 1010 C CA . SER A 1 147 ? -7.165 3.262 -5.172 1.00 98.56 147 SER A CA 1
ATOM 1011 C C . SER A 1 147 ? -7.528 1.956 -4.477 1.00 98.56 147 SER A C 1
ATOM 1013 O O . SER A 1 147 ? -8.532 1.315 -4.785 1.00 98.56 147 SER A O 1
ATOM 1015 N N . VAL A 1 148 ? -6.694 1.579 -3.508 1.00 98.81 148 VAL A N 1
ATOM 1016 C CA . VAL A 1 148 ? -6.995 0.538 -2.520 1.00 98.81 148 VAL A CA 1
ATOM 1017 C C . VAL A 1 148 ? -6.983 1.185 -1.144 1.00 98.81 148 VAL A C 1
ATOM 1019 O O . VAL A 1 148 ? -6.025 1.878 -0.788 1.00 98.81 148 VAL A O 1
ATOM 1022 N N . VAL A 1 149 ? -8.059 0.979 -0.390 1.00 98.69 149 VAL A N 1
ATOM 1023 C CA . VAL A 1 149 ? -8.315 1.659 0.882 1.00 98.69 149 VAL A CA 1
ATOM 1024 C C . VAL A 1 149 ? -8.663 0.636 1.955 1.00 98.69 149 VAL A C 1
ATOM 1026 O O . VAL A 1 149 ? -9.549 -0.196 1.759 1.00 98.69 149 VAL A O 1
ATOM 1029 N N . LEU A 1 150 ? -8.001 0.719 3.105 1.00 98.31 150 LEU A N 1
ATOM 1030 C CA . LEU A 1 150 ? -8.403 -0.000 4.310 1.00 98.31 150 LEU A CA 1
ATOM 1031 C C . LEU A 1 150 ? -9.425 0.837 5.077 1.00 98.31 150 LEU A C 1
ATOM 1033 O O . LEU A 1 150 ? -9.202 2.027 5.282 1.00 98.31 150 LEU A O 1
ATOM 1037 N N . THR A 1 151 ? -10.506 0.222 5.543 1.00 93.81 151 THR A N 1
ATOM 1038 C CA . THR A 1 151 ? -11.528 0.891 6.360 1.00 93.81 151 THR A CA 1
ATOM 1039 C C . THR A 1 151 ? -11.693 0.167 7.683 1.00 93.81 151 THR A C 1
ATOM 1041 O O . THR A 1 151 ? -11.877 -1.049 7.704 1.00 93.81 151 THR A O 1
ATOM 1044 N N . VAL A 1 152 ? -11.681 0.905 8.790 1.00 89.00 152 VAL A N 1
ATOM 1045 C CA . VAL A 1 152 ? -11.957 0.340 10.119 1.00 89.00 152 VAL A CA 1
ATOM 1046 C C . VAL A 1 152 ? -13.444 0.001 10.232 1.00 89.00 152 VAL A C 1
ATOM 1048 O O . VAL A 1 152 ? -14.293 0.894 10.179 1.00 89.00 152 VAL A O 1
ATOM 1051 N N . LEU A 1 153 ? -13.773 -1.283 10.398 1.00 78.88 153 LEU A N 1
ATOM 1052 C CA . LEU A 1 153 ? -15.158 -1.771 10.382 1.00 78.88 153 LEU A CA 1
ATOM 1053 C C . LEU A 1 153 ? -15.836 -1.681 11.757 1.00 78.88 153 LEU A C 1
ATOM 1055 O O . LEU A 1 153 ? -17.010 -1.315 11.827 1.00 78.88 153 LEU A O 1
ATOM 1059 N N . THR A 1 154 ? -15.106 -1.948 12.845 1.00 64.81 154 THR A N 1
ATOM 1060 C CA . THR A 1 154 ? -15.578 -1.814 14.238 1.00 64.81 154 THR A CA 1
ATOM 1061 C C . THR A 1 154 ? -14.404 -1.547 15.182 1.00 64.81 154 THR A C 1
ATOM 1063 O O . THR A 1 154 ? -13.310 -2.057 14.944 1.00 64.81 154 THR A O 1
ATOM 1066 N N . THR A 1 155 ? -14.611 -0.810 16.282 1.00 56.09 155 THR A N 1
ATOM 1067 C CA . THR A 1 155 ? -13.640 -0.806 17.393 1.00 56.09 155 THR A CA 1
ATOM 1068 C C . THR A 1 155 ? -13.878 -2.066 18.230 1.00 56.09 155 THR A C 1
ATOM 1070 O O . THR A 1 155 ? -15.038 -2.416 18.451 1.00 56.09 155 THR A O 1
ATOM 1073 N N . ASN A 1 156 ? -12.828 -2.724 18.715 1.00 51.88 156 ASN A N 1
ATOM 1074 C CA . ASN A 1 156 ? -12.936 -3.907 19.575 1.00 51.88 156 ASN A CA 1
ATOM 1075 C C . ASN A 1 156 ? -13.685 -3.579 20.885 1.00 51.88 156 ASN A C 1
ATOM 1077 O O . ASN A 1 156 ? -13.088 -3.142 21.860 1.00 51.88 156 ASN A O 1
ATOM 1081 N N . LEU A 1 157 ? -15.003 -3.774 20.903 1.00 58.19 157 LEU A N 1
ATOM 1082 C CA . LEU A 1 157 ? -15.764 -4.061 22.115 1.00 58.19 157 LEU A CA 1
ATOM 1083 C C . LEU A 1 157 ? -16.151 -5.529 22.013 1.00 58.19 157 LEU A C 1
ATOM 1085 O O . LEU A 1 157 ? -17.129 -5.864 21.341 1.00 58.19 157 LEU A O 1
ATOM 1089 N N . ASP A 1 158 ? -15.356 -6.403 22.626 1.00 54.19 158 ASP A N 1
ATOM 1090 C CA . ASP A 1 158 ? -15.679 -7.824 22.670 1.00 54.19 158 ASP A CA 1
ATOM 1091 C C . ASP A 1 158 ? -16.964 -8.019 23.481 1.00 54.19 158 ASP A C 1
ATOM 1093 O O . ASP A 1 158 ? -17.022 -7.788 24.688 1.00 54.19 158 ASP A O 1
ATOM 1097 N N . THR A 1 159 ? -18.031 -8.448 22.808 1.00 57.84 159 THR A N 1
ATOM 1098 C CA . THR A 1 159 ? -19.312 -8.783 23.449 1.00 57.84 159 THR A CA 1
ATOM 1099 C C . THR A 1 159 ? -19.328 -10.210 24.000 1.00 57.84 159 THR A C 1
ATOM 1101 O O . THR A 1 159 ? -20.364 -10.691 24.462 1.00 57.84 159 THR A O 1
ATOM 1104 N N . PHE A 1 160 ? -18.200 -10.921 23.927 1.00 44.41 160 PHE A N 1
ATOM 1105 C CA . PHE A 1 160 ? -18.105 -12.327 24.295 1.00 44.41 160 PHE A CA 1
ATOM 1106 C C . PHE A 1 160 ? -18.338 -12.512 25.800 1.00 44.41 160 PHE A C 1
ATOM 1108 O O . PHE A 1 160 ? -17.668 -11.910 26.634 1.00 44.41 160 PHE A O 1
ATOM 1115 N N . GLY A 1 161 ? -19.326 -13.336 26.159 1.00 55.47 161 GLY A N 1
ATOM 1116 C CA . GLY A 1 161 ? -19.709 -13.574 27.555 1.00 55.47 161 GLY A CA 1
ATOM 1117 C C . GLY A 1 161 ? -20.554 -12.467 28.198 1.00 55.47 161 GLY A C 1
ATOM 1118 O O . GLY A 1 161 ? -20.986 -12.632 29.341 1.00 55.47 161 GLY A O 1
ATOM 1119 N N . LEU A 1 162 ? -20.849 -11.371 27.487 1.00 65.31 162 LEU A N 1
ATOM 1120 C CA . LEU A 1 162 ? -21.818 -10.382 27.954 1.00 65.31 162 LEU A CA 1
ATOM 1121 C C . LEU A 1 162 ? -23.242 -10.910 27.760 1.00 65.31 162 LEU A C 1
ATOM 1123 O O . LEU A 1 162 ? -23.587 -11.469 26.721 1.00 65.31 162 LEU A O 1
ATOM 1127 N N . THR A 1 163 ? -24.097 -10.691 28.755 1.00 70.94 163 THR A N 1
ATOM 1128 C CA . THR A 1 163 ? -25.532 -10.994 28.681 1.00 70.94 163 THR A CA 1
ATOM 1129 C C . THR A 1 163 ? -26.349 -9.837 29.258 1.00 70.94 163 THR A C 1
ATOM 1131 O O . THR A 1 163 ? -25.814 -8.928 29.902 1.00 70.94 163 THR A O 1
ATOM 1134 N N . GLY A 1 164 ? -27.657 -9.828 28.992 1.00 77.19 164 GLY A N 1
ATOM 1135 C CA . GLY A 1 164 ? -28.578 -8.835 29.546 1.00 77.19 164 GLY A CA 1
ATOM 1136 C C . GLY A 1 164 ? -28.204 -7.391 29.190 1.00 77.19 164 GLY A C 1
ATOM 1137 O O . GLY A 1 164 ? -27.877 -7.077 28.046 1.00 77.19 164 GLY A O 1
ATOM 1138 N N . ASN A 1 165 ? -28.259 -6.495 30.178 1.00 69.38 165 ASN A N 1
ATOM 1139 C CA . ASN A 1 165 ? -28.032 -5.062 29.963 1.00 69.38 165 ASN A CA 1
ATOM 1140 C C . ASN A 1 165 ? -26.611 -4.746 29.481 1.00 69.38 165 ASN A C 1
ATOM 1142 O O . ASN A 1 165 ? -26.439 -3.818 28.699 1.00 69.38 165 ASN A O 1
ATOM 1146 N N . ALA A 1 166 ? -25.604 -5.517 29.901 1.00 64.19 166 ALA A N 1
ATOM 1147 C CA . ALA A 1 166 ? -24.224 -5.290 29.479 1.00 64.19 166 ALA A CA 1
ATOM 1148 C C . ALA A 1 166 ? -24.030 -5.567 27.984 1.00 64.19 166 ALA A C 1
ATOM 1150 O O . ALA A 1 166 ? -23.368 -4.783 27.308 1.00 64.19 166 ALA A O 1
ATOM 1151 N N . LEU A 1 167 ? -24.670 -6.620 27.458 1.00 69.56 167 LEU A N 1
ATOM 1152 C CA . LEU A 1 167 ? -24.681 -6.897 26.022 1.00 69.56 167 LEU A CA 1
ATOM 1153 C C . LEU A 1 167 ? -25.386 -5.771 25.259 1.00 69.56 167 LEU A C 1
ATOM 1155 O O . LEU A 1 167 ? -24.802 -5.201 24.345 1.00 69.56 167 LEU A O 1
ATOM 1159 N N . ARG A 1 168 ? -26.589 -5.371 25.695 1.00 76.00 168 ARG A N 1
ATOM 1160 C CA . ARG A 1 168 ? -27.361 -4.308 25.025 1.00 76.00 168 ARG A CA 1
ATOM 1161 C C . ARG A 1 168 ? -26.632 -2.962 25.005 1.00 76.00 168 ARG A C 1
ATOM 1163 O O . ARG A 1 168 ? -26.729 -2.235 24.023 1.00 76.00 168 ARG A O 1
ATOM 1170 N N . VAL A 1 169 ? -25.905 -2.621 26.072 1.00 73.06 169 VAL A N 1
ATOM 1171 C CA . VAL A 1 169 ? -25.091 -1.395 26.137 1.00 73.06 169 VAL A CA 1
ATOM 1172 C C . VAL A 1 169 ? -23.863 -1.504 25.236 1.00 73.06 169 VAL A C 1
ATOM 1174 O O . VAL A 1 169 ? -23.568 -0.554 24.519 1.00 73.06 169 VAL A O 1
ATOM 1177 N N . ALA A 1 170 ? -23.167 -2.643 25.230 1.00 68.75 170 ALA A N 1
ATOM 1178 C CA . ALA A 1 170 ? -22.024 -2.855 24.343 1.00 68.75 170 ALA A CA 1
ATOM 1179 C C . ALA A 1 170 ? -22.432 -2.798 22.860 1.00 68.75 170 ALA A C 1
ATOM 1181 O O . ALA A 1 170 ? -21.750 -2.152 22.068 1.00 68.75 170 ALA A O 1
ATOM 1182 N N . GLU A 1 171 ? -23.574 -3.393 22.500 1.00 71.31 171 GLU A N 1
ATOM 1183 C CA . GLU A 1 171 ? -24.163 -3.308 21.158 1.00 71.31 171 GLU A CA 1
ATOM 1184 C C . GLU A 1 171 ? -24.581 -1.876 20.805 1.00 71.31 171 GLU A C 1
ATOM 1186 O O . GLU A 1 171 ? -24.239 -1.389 19.732 1.00 71.31 171 GLU A O 1
ATOM 1191 N N . TYR A 1 172 ? -25.242 -1.160 21.722 1.00 75.81 172 TYR A N 1
ATOM 1192 C CA . TYR A 1 172 ? -25.614 0.240 21.505 1.00 75.81 172 TYR A CA 1
ATOM 1193 C C . TYR A 1 172 ? -24.388 1.121 21.256 1.00 75.81 172 TYR A C 1
ATOM 1195 O O . TYR A 1 172 ? -24.361 1.882 20.288 1.00 75.81 172 TYR A O 1
ATOM 1203 N N . ILE A 1 173 ? -23.359 0.981 22.099 1.00 71.12 173 ILE A N 1
ATOM 1204 C CA . ILE A 1 173 ? -22.092 1.695 21.946 1.00 71.12 173 ILE A CA 1
ATOM 1205 C C . ILE A 1 173 ? -21.478 1.343 20.588 1.00 71.12 173 ILE A C 1
ATOM 1207 O O . ILE A 1 173 ? -21.156 2.266 19.849 1.00 71.12 173 ILE A O 1
ATOM 1211 N N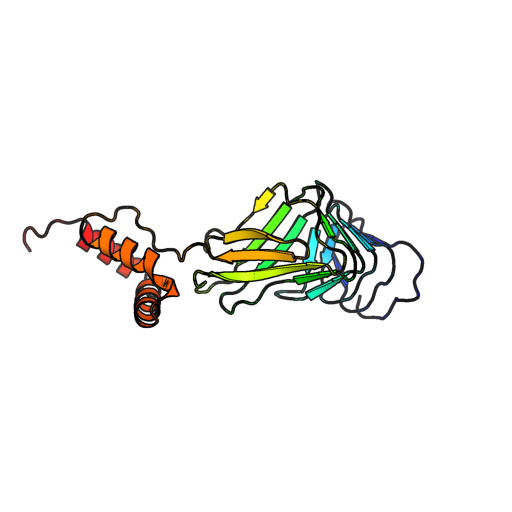 . ARG A 1 174 ? -21.395 0.053 20.219 1.00 68.94 174 ARG A N 1
ATOM 1212 C CA . ARG A 1 174 ? -20.879 -0.436 18.922 1.00 68.94 174 ARG A CA 1
ATOM 1213 C C . ARG A 1 174 ? -21.584 0.166 17.709 1.00 68.94 174 ARG A C 1
ATOM 1215 O O . ARG A 1 174 ? -20.939 0.514 16.713 1.00 68.94 174 ARG A O 1
ATOM 1222 N N . ASP A 1 175 ? -22.895 0.306 17.787 1.00 68.88 175 ASP A N 1
ATOM 1223 C CA . ASP A 1 175 ? -23.687 0.736 16.643 1.00 68.88 175 ASP A CA 1
ATOM 1224 C C . ASP A 1 175 ? -23.690 2.270 16.484 1.00 68.88 175 ASP A C 1
ATOM 1226 O O . ASP A 1 175 ? -23.905 2.756 15.374 1.00 68.88 175 ASP A O 1
ATOM 1230 N N . HIS A 1 176 ? -23.338 3.026 17.537 1.00 70.25 176 HIS A N 1
ATOM 1231 C CA . HIS A 1 176 ? -23.377 4.500 17.569 1.00 70.25 176 HIS A CA 1
ATOM 1232 C C . HIS A 1 176 ? -21.995 5.182 17.720 1.00 70.25 176 HIS A C 1
ATOM 1234 O O . HIS A 1 176 ? -21.916 6.405 17.822 1.00 70.25 176 HIS A O 1
ATOM 1240 N N . MET A 1 177 ? -20.894 4.421 17.667 1.00 63.69 177 MET A N 1
ATOM 1241 C CA . MET A 1 177 ? -19.500 4.879 17.892 1.00 63.69 177 MET A CA 1
ATOM 1242 C C . MET A 1 177 ? -19.051 6.074 17.052 1.00 63.69 177 MET A C 1
ATOM 1244 O O . MET A 1 177 ? -18.187 6.836 17.471 1.00 63.69 177 MET A O 1
ATOM 1248 N N . SER A 1 178 ? -19.572 6.186 15.833 1.00 56.41 178 SER A N 1
ATOM 1249 C CA . SER A 1 178 ? -19.176 7.208 14.862 1.00 56.41 178 SER A CA 1
ATOM 1250 C C . SER A 1 178 ? -20.113 8.418 14.846 1.00 56.41 178 SER A C 1
ATOM 1252 O O . SER A 1 178 ? -19.860 9.358 14.099 1.00 56.41 178 SER A O 1
ATOM 1254 N N . ALA A 1 179 ? -21.203 8.389 15.618 1.00 56.44 179 ALA A N 1
ATOM 1255 C CA . ALA A 1 179 ? -22.230 9.428 15.608 1.00 56.44 179 ALA A CA 1
ATOM 1256 C C . ALA A 1 179 ? -22.176 10.350 16.837 1.00 56.44 179 ALA A C 1
ATOM 1258 O O . ALA A 1 179 ? -22.730 11.445 16.777 1.00 56.44 179 ALA A O 1
ATOM 1259 N N . ASP A 1 180 ? -21.517 9.934 17.926 1.00 66.44 180 ASP A N 1
ATOM 1260 C CA . ASP A 1 180 ? -21.595 10.627 19.213 1.00 66.44 180 ASP A CA 1
ATOM 1261 C C . ASP A 1 180 ? -20.206 10.797 19.884 1.00 66.44 180 ASP A C 1
ATOM 1263 O O . ASP A 1 180 ? -19.560 9.802 20.240 1.00 66.44 180 ASP A O 1
ATOM 1267 N N . PRO A 1 181 ? -19.720 12.042 20.071 1.00 66.25 181 PRO A N 1
ATOM 1268 C CA . PRO A 1 181 ? -18.453 12.323 20.753 1.00 66.25 181 PRO A CA 1
ATOM 1269 C C . PRO A 1 181 ? -18.428 11.904 22.233 1.00 66.25 181 PRO A C 1
ATOM 1271 O O . PRO A 1 181 ? -17.353 11.610 22.770 1.00 66.25 181 PRO A O 1
ATOM 1274 N N . ASP A 1 182 ? -19.579 11.788 22.892 1.00 69.69 182 ASP A N 1
ATOM 1275 C CA . ASP A 1 182 ? -19.645 11.303 24.271 1.00 69.69 182 ASP A CA 1
ATOM 1276 C C . ASP A 1 182 ? -19.439 9.781 24.321 1.00 69.69 182 ASP A C 1
ATOM 1278 O O . ASP A 1 182 ? -18.752 9.263 25.210 1.00 69.69 182 ASP A O 1
ATOM 1282 N N . ILE A 1 183 ? -19.929 9.051 23.311 1.00 66.88 183 ILE A N 1
ATOM 1283 C CA . ILE A 1 183 ? -19.681 7.607 23.162 1.00 66.88 183 ILE A CA 1
ATOM 1284 C C . ILE A 1 183 ? -18.189 7.330 22.921 1.00 66.88 183 ILE A C 1
ATOM 1286 O O . ILE A 1 183 ? -17.642 6.380 23.491 1.00 66.88 183 ILE A O 1
ATOM 1290 N N . LEU A 1 184 ? -17.501 8.190 22.163 1.00 60.44 184 LEU A N 1
ATOM 1291 C CA . LEU A 1 184 ? -16.044 8.124 21.990 1.00 60.44 184 LEU A CA 1
ATOM 1292 C C . LEU A 1 184 ? -15.295 8.272 23.324 1.00 60.44 184 LEU A C 1
ATOM 1294 O O . LEU A 1 184 ? -14.332 7.545 23.580 1.00 60.44 184 LEU A O 1
ATOM 1298 N N . THR A 1 185 ? -15.773 9.152 24.203 1.00 67.62 185 THR A N 1
ATOM 1299 C CA . THR A 1 185 ? -15.190 9.369 25.536 1.00 67.62 185 THR A CA 1
ATOM 1300 C C . THR A 1 185 ? -15.384 8.147 26.444 1.00 67.62 185 THR A C 1
ATOM 1302 O O . THR A 1 185 ? -14.465 7.745 27.162 1.00 67.62 185 THR A O 1
ATOM 1305 N N . ILE A 1 186 ? -16.550 7.497 26.377 1.00 66.81 186 ILE A N 1
ATOM 1306 C CA . ILE A 1 186 ? -16.836 6.262 27.123 1.00 66.81 186 ILE A CA 1
ATOM 1307 C C . ILE A 1 186 ? -15.944 5.111 26.640 1.00 66.81 186 ILE A C 1
ATOM 1309 O O . ILE A 1 186 ? -15.372 4.400 27.466 1.00 66.81 186 ILE A O 1
ATOM 1313 N N . ILE A 1 187 ? -15.7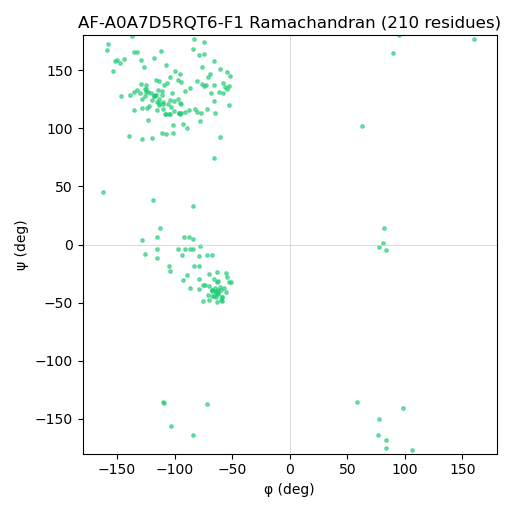78 4.938 25.326 1.00 62.47 187 ILE A N 1
ATOM 1314 C CA . ILE A 1 187 ? -14.896 3.906 24.754 1.00 62.47 187 ILE A CA 1
ATOM 1315 C C . ILE A 1 187 ? -13.441 4.139 25.179 1.00 62.47 187 ILE A C 1
ATOM 1317 O O . ILE A 1 187 ? -12.761 3.194 25.580 1.00 62.47 187 ILE A O 1
ATOM 1321 N N . ALA A 1 188 ? -12.972 5.390 25.156 1.00 62.28 188 ALA A N 1
ATOM 1322 C CA . ALA A 1 188 ? -11.635 5.737 25.629 1.00 62.28 188 ALA A CA 1
ATOM 1323 C C . ALA A 1 188 ? -11.440 5.349 27.104 1.00 62.28 188 ALA A C 1
ATOM 1325 O O . ALA A 1 188 ? -10.444 4.715 27.443 1.00 62.28 188 ALA A O 1
ATOM 1326 N N . ALA A 1 189 ? -12.417 5.641 27.968 1.00 65.44 189 ALA A N 1
ATOM 1327 C CA . ALA A 1 189 ? -12.368 5.245 29.374 1.00 65.44 189 ALA A CA 1
ATOM 1328 C C . ALA A 1 189 ? -12.374 3.714 29.558 1.00 65.44 189 ALA A C 1
ATOM 1330 O O . ALA A 1 189 ? -11.605 3.191 30.365 1.00 65.44 189 ALA A O 1
ATOM 1331 N N . LEU A 1 190 ? -13.191 2.984 28.791 1.00 62.19 190 LEU A N 1
ATOM 1332 C CA . LEU A 1 190 ? -13.254 1.517 28.841 1.00 62.19 190 LEU A CA 1
ATOM 1333 C C . LEU A 1 190 ? -11.931 0.858 28.437 1.00 62.19 190 LEU A C 1
ATOM 1335 O O . LEU A 1 190 ? -11.508 -0.091 29.088 1.00 62.19 190 LEU A O 1
ATOM 1339 N N . ASN A 1 191 ? -11.253 1.398 27.427 1.00 56.78 191 ASN A N 1
ATOM 1340 C CA . ASN A 1 191 ? -9.992 0.855 26.919 1.00 56.78 191 ASN A CA 1
ATOM 1341 C C . ASN A 1 191 ? -8.769 1.209 27.787 1.00 56.78 191 ASN A C 1
ATOM 1343 O O . ASN A 1 191 ? -7.691 0.664 27.568 1.00 56.78 191 ASN A O 1
ATOM 1347 N N . THR A 1 192 ? -8.912 2.109 28.769 1.00 60.59 192 THR A N 1
ATOM 1348 C CA . THR A 1 192 ? -7.867 2.384 29.781 1.00 60.59 192 THR A CA 1
ATOM 1349 C C . THR A 1 192 ? -7.925 1.447 30.984 1.00 60.59 192 THR A C 1
ATOM 1351 O O . THR A 1 192 ? -7.076 1.537 31.873 1.00 60.59 192 THR A O 1
ATOM 1354 N N . LEU A 1 193 ? -8.920 0.556 31.034 1.00 60.75 193 LEU A N 1
ATOM 1355 C CA . LEU A 1 193 ? -9.035 -0.406 32.116 1.00 60.75 193 LEU A CA 1
ATOM 1356 C C . LEU A 1 193 ? -7.899 -1.429 32.026 1.00 60.75 193 LEU A C 1
ATOM 1358 O O . LEU A 1 193 ? -7.644 -2.010 30.975 1.00 60.75 193 LEU A O 1
ATOM 1362 N N . THR A 1 194 ? -7.208 -1.663 33.139 1.00 57.66 194 THR A N 1
ATOM 1363 C CA . THR A 1 194 ? -6.221 -2.741 33.222 1.00 57.66 194 THR A CA 1
ATOM 1364 C C . THR A 1 194 ? -6.918 -4.103 33.110 1.00 57.66 194 THR A C 1
ATOM 1366 O O . THR A 1 194 ? -8.093 -4.215 33.476 1.00 57.66 194 THR A O 1
ATOM 1369 N N . PRO A 1 195 ? -6.208 -5.176 32.711 1.00 48.34 195 PRO A N 1
ATOM 1370 C CA . PRO A 1 195 ? -6.774 -6.530 32.676 1.00 48.34 195 PRO A CA 1
ATOM 1371 C C . PRO A 1 195 ? -7.443 -6.943 34.000 1.00 48.34 195 PRO A C 1
ATOM 1373 O O . PRO A 1 195 ? -8.454 -7.634 34.020 1.00 48.34 195 PRO A O 1
ATOM 1376 N N . GLU A 1 196 ? -6.931 -6.448 35.129 1.00 50.00 196 GLU A N 1
ATOM 1377 C CA . GLU A 1 196 ? -7.486 -6.662 36.470 1.00 50.00 196 GLU A CA 1
ATOM 1378 C C . GLU A 1 196 ? -8.822 -5.925 36.701 1.00 50.00 196 GLU A C 1
ATOM 1380 O O . GLU A 1 196 ? -9.725 -6.425 37.382 1.00 50.00 196 GLU A O 1
ATOM 1385 N N . GLN A 1 197 ? -8.972 -4.730 36.125 1.00 56.66 197 GLN A N 1
ATOM 1386 C CA . GLN A 1 197 ? -10.218 -3.961 36.135 1.00 56.66 197 GLN A CA 1
ATOM 1387 C C . GLN A 1 197 ? -11.258 -4.563 35.178 1.00 56.66 197 GLN A C 1
ATOM 1389 O O . GLN A 1 197 ? -12.448 -4.580 35.503 1.00 56.66 197 GLN A O 1
ATOM 1394 N N . GLU A 1 198 ? -10.813 -5.116 34.051 1.00 54.03 198 GLU A N 1
ATOM 1395 C CA . GLU A 1 198 ? -11.637 -5.842 33.083 1.00 54.03 198 GLU A CA 1
ATOM 1396 C C . GLU A 1 198 ? -12.153 -7.170 33.665 1.00 54.03 198 GLU A C 1
ATOM 1398 O O . GLU A 1 198 ? -13.356 -7.447 33.633 1.00 54.03 198 GLU A O 1
ATOM 1403 N N . GLN A 1 199 ? -11.288 -7.927 34.347 1.00 44.78 199 GLN A N 1
ATOM 1404 C CA . GLN A 1 199 ? -11.649 -9.161 35.049 1.00 44.78 199 GLN A CA 1
ATOM 1405 C C . GLN A 1 199 ? -12.616 -8.894 36.217 1.00 44.78 199 GLN A C 1
ATOM 1407 O O . GLN A 1 199 ? -13.604 -9.613 36.378 1.00 44.78 199 GLN A O 1
ATOM 1412 N N . LYS A 1 200 ? -12.424 -7.808 36.985 1.00 52.88 200 LYS A N 1
ATOM 1413 C CA . LYS A 1 200 ? -13.406 -7.344 37.992 1.00 52.88 200 LYS A CA 1
ATOM 1414 C C . LYS A 1 200 ? -14.751 -6.951 37.373 1.00 52.88 200 LYS A C 1
ATOM 1416 O O . LYS A 1 200 ? -15.786 -7.121 38.023 1.00 52.88 200 LYS A O 1
ATOM 1421 N N . ARG A 1 201 ? -14.757 -6.441 36.138 1.00 58.91 201 ARG A N 1
ATOM 1422 C CA . ARG A 1 201 ? -15.975 -6.123 35.376 1.00 58.91 201 ARG A CA 1
ATOM 1423 C C . ARG A 1 201 ? -16.719 -7.385 34.939 1.00 58.91 201 ARG A C 1
ATOM 1425 O O . ARG A 1 201 ? -17.919 -7.475 35.192 1.00 58.91 201 ARG A O 1
ATOM 1432 N N . LEU A 1 202 ? -16.015 -8.364 34.367 1.00 45.47 202 LEU A N 1
ATOM 1433 C CA . LEU A 1 202 ? -16.570 -9.676 34.011 1.00 45.47 202 LEU A CA 1
ATOM 1434 C C . LEU A 1 202 ? -17.147 -10.390 35.242 1.00 45.47 202 LEU A C 1
ATOM 1436 O O . LEU A 1 202 ? -18.287 -10.844 35.208 1.00 45.47 202 LEU A O 1
ATOM 1440 N N . ILE A 1 203 ? -16.427 -10.391 36.368 1.00 45.38 203 ILE A N 1
ATOM 1441 C CA . ILE A 1 203 ? -16.893 -11.003 37.625 1.00 45.38 203 ILE A CA 1
ATOM 1442 C C . ILE A 1 203 ? -18.157 -10.308 38.163 1.00 45.38 203 ILE A C 1
ATOM 1444 O O . ILE A 1 203 ? -19.085 -10.989 38.596 1.00 45.38 203 ILE A O 1
ATOM 1448 N N . ARG A 1 204 ? -18.250 -8.969 38.091 1.00 51.50 204 ARG A N 1
ATOM 1449 C CA . ARG A 1 204 ? -19.468 -8.226 38.482 1.00 51.50 204 ARG A CA 1
ATOM 1450 C C . ARG A 1 204 ? -20.651 -8.426 37.533 1.00 51.50 204 ARG A C 1
ATOM 1452 O O . ARG A 1 204 ? -21.782 -8.228 37.961 1.00 51.50 204 ARG A O 1
ATOM 1459 N N . CYS A 1 205 ? -20.406 -8.767 36.270 1.00 48.28 205 CYS A N 1
ATOM 1460 C CA . CYS A 1 205 ? -21.457 -8.977 35.277 1.00 48.28 205 CYS A CA 1
ATOM 1461 C C . CYS A 1 205 ? -21.971 -10.428 35.247 1.00 48.28 205 CYS A C 1
ATOM 1463 O O . CYS A 1 205 ? -23.112 -10.655 34.852 1.00 48.28 205 CYS A O 1
ATOM 1465 N N . ILE A 1 206 ? -21.141 -11.398 35.652 1.00 40.94 206 ILE A N 1
ATOM 1466 C CA . ILE A 1 206 ? -21.456 -12.836 35.622 1.00 40.94 206 ILE A CA 1
ATOM 1467 C C . ILE A 1 206 ? -22.051 -13.323 36.950 1.00 40.94 206 ILE A C 1
ATOM 1469 O O . ILE A 1 206 ? -22.861 -14.249 36.949 1.00 40.94 206 ILE A O 1
ATOM 1473 N N . LEU A 1 207 ? -21.691 -12.718 38.086 1.00 37.62 207 LEU A N 1
ATOM 1474 C CA . LEU A 1 207 ? -22.265 -13.118 39.369 1.00 37.62 207 LEU A CA 1
ATOM 1475 C C . LEU A 1 207 ? -23.632 -12.443 39.571 1.00 37.62 207 LEU A C 1
ATOM 1477 O O . LEU A 1 207 ? -23.686 -11.214 39.679 1.00 37.62 207 LEU A O 1
ATOM 1481 N N . PRO A 1 208 ? -24.742 -13.206 39.655 1.00 39.59 208 PRO A N 1
ATOM 1482 C CA . PRO A 1 208 ? -26.015 -12.637 40.065 1.00 39.59 208 PRO A CA 1
ATOM 1483 C C . PRO A 1 208 ? -25.836 -12.009 41.447 1.00 39.59 208 PRO A C 1
ATOM 1485 O O . PRO A 1 208 ? -25.154 -12.559 42.312 1.00 39.59 208 PRO A O 1
ATOM 1488 N N . SER A 1 209 ? -26.431 -10.835 41.646 1.00 47.91 209 SER A N 1
ATOM 1489 C CA . SER A 1 209 ? -26.431 -10.118 42.919 1.00 47.91 209 SER A CA 1
ATOM 1490 C C . SER A 1 209 ? -27.219 -10.900 43.977 1.00 47.91 209 SER A C 1
ATOM 1492 O O . SER A 1 209 ? -28.341 -10.548 44.327 1.00 47.91 209 SER A O 1
ATOM 1494 N N . SER A 1 210 ? -26.648 -11.984 44.491 1.00 43.34 210 SER A N 1
ATOM 1495 C CA . SER A 1 210 ? -27.150 -12.704 45.652 1.00 43.34 210 SER A CA 1
ATOM 1496 C C . SER A 1 210 ? -26.082 -12.696 46.741 1.00 43.34 210 SER A C 1
ATOM 1498 O O . SER A 1 210 ? -25.246 -13.590 46.808 1.00 43.34 210 SER A O 1
ATOM 1500 N N . LYS A 1 211 ? -26.185 -11.664 47.589 1.00 40.81 211 LYS A N 1
ATOM 1501 C CA . LYS A 1 211 ? -25.640 -11.521 48.951 1.00 40.81 211 LYS A CA 1
ATOM 1502 C C . LYS A 1 211 ? -24.110 -11.547 49.118 1.00 40.81 211 LYS A C 1
ATOM 1504 O O . LYS A 1 211 ? -23.506 -12.607 49.252 1.00 40.81 211 LYS A O 1
ATOM 1509 N N . LEU A 1 212 ? -23.548 -10.349 49.282 1.00 38.50 212 LEU A N 1
ATOM 1510 C CA . LEU A 1 212 ? -22.604 -10.023 50.358 1.00 38.50 212 LEU A CA 1
ATOM 1511 C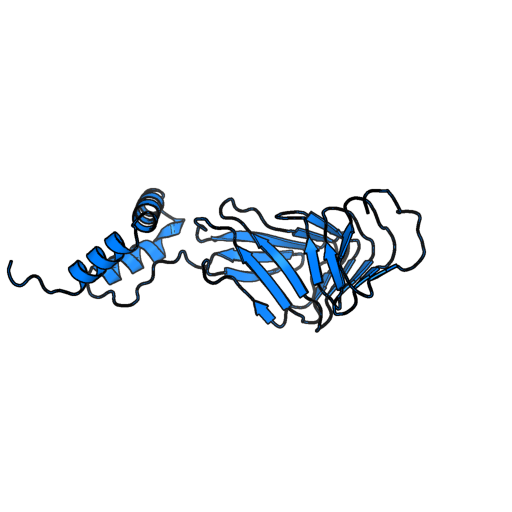 C . LEU A 1 212 ? -23.216 -8.888 51.181 1.00 38.50 212 LEU A C 1
ATOM 1513 O O . LEU A 1 212 ? -23.850 -8.014 50.545 1.00 38.50 212 LEU A O 1
#

Foldseek 3Di:
DAEAPLVPADEAEFQAEEDEDAEEAQYEYEYAARYEYEEAYEYEEYEFLHEYEYHPPAHEYEYQEYEAAQNGEYEKEEEQVLTIHAYEYAAEYEYNAHEYEYDYDDDWHAAFRKHWHYFHNNFYHDDHNYYHYDPQFDWDWDGDRGTIMIGGHWHDPPLPLADDPRNVVSVVLGVCRVPDPVSVVVVVVVVPQDPVSVVVVSVVRPDDPDDD